Protein AF-A0A418Q5Y3-F1 (afdb_monomer_lite)

Secondary structure (DSSP, 8-state):
--EEEEEE-S-HHHHHHHHHHHHHHSPTTEEEEES--GGG--SEEEEEE-SPPHHHHHHHHHHHHHHS-EEEEE-S-SSPPPP-TTEEEESSHHHHHHHHHHH---HHHHHHHHHHHHHHHHHHHHHHHHHHHHHHHHHHHHHHHTPPPSSS--SS----------SS-HHHHHHHHHHHHHHHHHHHHHTT-PPP-----THHHHHHHHHHH-----S------TTTTHHHHHHHHHHHHHHHHHHHHHHHHH--HHHHHHHHHHHHHHHHHHHHHHHHHHHHHHHHHHHHHHHHHHHHHHHHHHHHT-----SGGGS-PPPS---S---

Foldseek 3Di:
DQAEEEEEEPDPVVSVVLQVVLVVLADPRYHYHYPDDCVVVHLEYEYEYEADDPVNLVVQVVCCVSNVAYEYQYDPYPDDDDDDRRYHYDPDSNVVNVCCNVVPDPLVVVLVVLVVVLVVLLVVLLVQLVVQLVVLLCVLLCVLLVPPPDPDPPPDDPDDDPDDDDACDLVNLVVSLVSSVVSSCVSSVVSVFHFFPDPSDCPLVVVLVVVVVDPPPPPDDDDPDPPVVVVVVVVVVVLVVVLVVQLVVVCVVPVDNVVSVVVSVVVVVVVVVVVVVVVVVVVNSVSNVSSSVSSVVVSVVRSVVRSVRTDDDRPSVVSPDDPPPDPPDDD

pLDDT: mean 72.87, std 18.37, range [32.5, 95.62]

Structure (mmCIF, N/CA/C/O backbone):
data_AF-A0A418Q5Y3-F1
#
_entry.id   AF-A0A418Q5Y3-F1
#
loop_
_atom_site.group_PDB
_atom_site.id
_atom_site.type_symbol
_atom_site.label_atom_id
_atom_site.label_alt_id
_atom_site.label_comp_id
_atom_site.label_asym_id
_atom_site.label_entity_id
_atom_site.label_seq_id
_atom_site.pdbx_PDB_ins_code
_atom_site.Cartn_x
_atom_site.Cartn_y
_atom_site.Cartn_z
_atom_site.occupancy
_atom_site.B_iso_or_equiv
_atom_site.auth_seq_id
_atom_site.auth_comp_id
_atom_site.auth_asym_id
_atom_site.auth_atom_id
_atom_site.pdbx_PDB_model_num
ATOM 1 N N . MET A 1 1 ? -20.433 10.619 19.105 1.00 54.78 1 MET A N 1
ATOM 2 C CA . MET A 1 1 ? -21.216 9.489 19.645 1.00 54.78 1 MET A CA 1
ATOM 3 C C . MET A 1 1 ? -21.052 9.500 21.150 1.00 54.78 1 MET A C 1
ATOM 5 O O . MET A 1 1 ? -19.941 9.741 21.608 1.00 54.78 1 MET A O 1
ATOM 9 N N . THR A 1 2 ? -22.141 9.340 21.893 1.00 68.44 2 THR A N 1
ATOM 10 C CA . THR A 1 2 ? -22.131 9.252 23.357 1.00 68.44 2 THR A CA 1
ATOM 11 C C . THR A 1 2 ? -21.642 7.861 23.759 1.00 68.44 2 THR A C 1
ATOM 13 O O . THR A 1 2 ? -22.238 6.875 23.337 1.00 68.44 2 THR A O 1
ATOM 16 N N . LYS A 1 3 ? -20.532 7.779 24.500 1.00 76.81 3 LYS A N 1
ATOM 17 C CA . LYS A 1 3 ? -19.984 6.512 25.020 1.00 76.81 3 LYS A CA 1
ATOM 18 C C . LYS A 1 3 ? -20.739 6.099 26.270 1.00 76.81 3 LYS A C 1
ATOM 20 O O . LYS A 1 3 ? -21.167 6.980 27.006 1.00 76.81 3 LYS A O 1
ATOM 25 N N . THR A 1 4 ? -20.862 4.809 26.548 1.00 85.81 4 THR A N 1
ATOM 26 C CA . THR A 1 4 ? -21.629 4.326 27.702 1.00 85.81 4 THR A CA 1
ATOM 27 C C . THR A 1 4 ? -20.757 3.509 28.645 1.00 85.81 4 THR A C 1
ATOM 29 O O . THR A 1 4 ? -20.185 2.499 28.251 1.00 85.81 4 THR A O 1
ATOM 32 N N . VAL A 1 5 ? -20.681 3.924 29.907 1.00 87.00 5 VAL A N 1
ATOM 33 C CA . VAL A 1 5 ? -19.988 3.197 30.978 1.00 87.00 5 VAL A CA 1
ATOM 34 C C . VAL A 1 5 ? -21.035 2.646 31.933 1.00 87.00 5 VAL A C 1
ATOM 36 O O . VAL A 1 5 ? -21.826 3.420 32.472 1.00 87.00 5 VAL A O 1
ATOM 39 N N . SER A 1 6 ? -21.043 1.331 32.144 1.00 89.25 6 SER A N 1
ATOM 40 C CA . SER A 1 6 ? -21.885 0.702 33.166 1.00 89.25 6 SER A CA 1
ATOM 41 C C . SER A 1 6 ? -21.094 0.534 34.453 1.00 89.25 6 SER A C 1
ATOM 43 O O . SER A 1 6 ? -19.964 0.049 34.417 1.00 89.25 6 SER A O 1
ATOM 45 N N . ILE A 1 7 ? -21.679 0.919 35.584 1.00 90.12 7 ILE A N 1
ATOM 46 C CA . ILE A 1 7 ? -21.105 0.651 36.903 1.00 90.12 7 ILE A CA 1
ATOM 47 C C . ILE A 1 7 ? -21.966 -0.381 37.612 1.00 90.12 7 ILE A C 1
ATOM 49 O O . ILE A 1 7 ? -23.175 -0.192 37.760 1.00 90.12 7 ILE A O 1
ATOM 53 N N . ILE A 1 8 ? -21.331 -1.462 38.051 1.00 87.88 8 ILE A N 1
ATOM 54 C CA . ILE A 1 8 ? -21.968 -2.585 38.738 1.00 87.88 8 ILE A CA 1
ATOM 55 C C . ILE A 1 8 ? -21.267 -2.851 40.070 1.00 87.88 8 ILE A C 1
ATOM 57 O O . ILE A 1 8 ? -20.132 -2.433 40.283 1.00 87.88 8 ILE A O 1
ATOM 61 N N . GLY A 1 9 ? -21.942 -3.535 40.980 1.00 85.12 9 GLY A N 1
ATOM 62 C CA . GLY A 1 9 ? -21.367 -3.924 42.261 1.00 85.12 9 GLY A CA 1
ATOM 63 C C . GLY A 1 9 ? -22.447 -4.378 43.239 1.00 85.12 9 GLY A C 1
ATOM 64 O O . GLY A 1 9 ? -23.621 -4.054 43.039 1.00 85.12 9 GLY A O 1
ATOM 65 N N . PRO A 1 10 ? -22.069 -5.118 44.291 1.00 81.12 10 PRO A N 1
ATOM 66 C CA . PRO A 1 10 ? -23.012 -5.661 45.264 1.00 81.12 10 PRO A CA 1
ATOM 67 C C . PRO A 1 10 ? -23.611 -4.584 46.186 1.00 81.12 10 PRO A C 1
ATOM 69 O O . PRO A 1 10 ? -24.719 -4.752 46.690 1.00 81.12 10 PRO A O 1
ATOM 72 N N . ASP A 1 11 ? -22.916 -3.458 46.390 1.00 85.06 11 ASP A N 1
ATOM 73 C CA . ASP A 1 11 ? -23.376 -2.347 47.230 1.00 85.06 11 ASP A CA 1
ATOM 74 C C . ASP A 1 11 ? -23.889 -1.171 46.384 1.00 85.06 11 ASP A C 1
ATOM 76 O O . ASP A 1 11 ? -23.123 -0.370 45.841 1.00 85.06 11 ASP A O 1
ATOM 80 N N . SER A 1 12 ? -25.215 -1.038 46.320 1.00 84.19 12 SER A N 1
ATOM 81 C CA . SER A 1 12 ? -25.892 0.018 45.556 1.00 84.19 12 SER A CA 1
ATOM 82 C C . SER A 1 12 ? -25.509 1.448 45.970 1.00 84.19 12 SER A C 1
ATOM 84 O O . SER A 1 12 ? -25.432 2.329 45.108 1.00 84.19 12 SER A O 1
ATOM 86 N N . ALA A 1 13 ? -25.222 1.700 47.253 1.00 86.38 13 ALA A N 1
ATOM 87 C CA . ALA A 1 13 ? -24.858 3.032 47.730 1.00 86.38 13 ALA A CA 1
ATOM 88 C C . ALA A 1 13 ? -23.457 3.410 47.236 1.00 86.38 13 ALA A C 1
ATOM 90 O O . ALA A 1 13 ? -23.237 4.513 46.728 1.00 86.38 13 ALA A O 1
ATOM 91 N N . ARG A 1 14 ? -22.522 2.458 47.298 1.00 84.31 14 ARG A N 1
ATOM 92 C CA . ARG A 1 14 ? -21.149 2.644 46.815 1.00 84.31 14 ARG A CA 1
ATOM 93 C C . ARG A 1 14 ? -21.063 2.775 45.305 1.00 84.31 14 ARG A C 1
ATOM 95 O O . ARG A 1 14 ? -20.337 3.638 44.817 1.00 84.31 14 ARG A O 1
ATOM 102 N N . VAL A 1 15 ? -21.818 1.960 44.570 1.00 88.69 15 VAL A N 1
ATOM 103 C CA . VAL A 1 15 ? -21.918 2.058 43.107 1.00 88.69 15 VAL A CA 1
ATOM 104 C C . VAL A 1 15 ? -22.436 3.443 42.713 1.00 88.69 15 VAL A C 1
ATOM 106 O O . VAL A 1 15 ? -21.883 4.064 41.808 1.00 88.69 15 VAL A O 1
ATOM 109 N N . THR A 1 16 ? -23.439 3.966 43.423 1.00 89.50 16 THR A N 1
ATOM 110 C CA . THR A 1 16 ? -23.995 5.302 43.156 1.00 89.50 16 THR A CA 1
ATOM 111 C C . THR A 1 16 ? -22.973 6.408 43.429 1.00 89.50 16 THR A C 1
ATOM 113 O O . THR A 1 16 ? -22.757 7.255 42.564 1.00 89.50 16 THR A O 1
ATOM 116 N N . ALA A 1 17 ? -22.270 6.357 44.564 1.00 88.19 17 ALA A N 1
ATOM 117 C CA . ALA A 1 17 ? -21.219 7.324 44.890 1.00 88.19 17 ALA A CA 1
ATOM 118 C C . ALA A 1 17 ? -20.050 7.283 43.886 1.00 88.19 17 ALA A C 1
ATOM 120 O O . ALA A 1 17 ? -19.560 8.323 43.439 1.00 88.19 17 ALA A O 1
ATOM 121 N N . CYS A 1 18 ? -19.629 6.083 43.470 1.00 87.44 18 CYS A N 1
ATOM 122 C CA . CYS A 1 18 ? -18.619 5.921 42.424 1.00 87.44 18 CYS A CA 1
ATOM 123 C C . CYS A 1 18 ? -19.112 6.469 41.084 1.00 87.44 18 CYS A C 1
ATOM 125 O O . CYS A 1 18 ? -18.335 7.089 40.366 1.00 87.44 18 CYS A O 1
ATOM 127 N N . ALA A 1 19 ? -20.392 6.287 40.751 1.00 89.75 19 ALA A N 1
ATOM 128 C CA . ALA A 1 19 ? -20.980 6.810 39.523 1.00 89.75 19 ALA A CA 1
ATOM 129 C C . ALA A 1 19 ? -21.002 8.331 39.473 1.00 89.75 19 ALA A C 1
ATOM 131 O O . ALA A 1 19 ? -20.674 8.904 38.437 1.00 89.75 19 ALA A O 1
ATOM 132 N N . GLU A 1 20 ? -21.367 8.986 40.570 1.00 91.75 20 GLU A N 1
ATOM 133 C CA . GLU A 1 20 ? -21.332 10.445 40.677 1.00 91.75 20 GLU A CA 1
ATOM 134 C C . GLU A 1 20 ? -19.913 10.971 40.486 1.00 91.75 20 GLU A C 1
ATOM 136 O O . GLU A 1 20 ? -19.673 11.782 39.593 1.00 91.75 20 GLU A O 1
ATOM 141 N N . LYS A 1 21 ? -18.955 10.409 41.226 1.00 90.50 21 LYS A N 1
ATOM 142 C CA . LYS A 1 21 ? -17.548 10.799 41.122 1.00 90.50 21 LYS A CA 1
ATOM 143 C C . LYS A 1 21 ? -16.963 10.510 39.736 1.00 90.50 21 LYS A C 1
ATOM 145 O O . LYS A 1 21 ? -16.213 11.314 39.192 1.00 90.50 21 LYS A O 1
ATOM 150 N N . LEU A 1 22 ? -17.335 9.390 39.115 1.00 87.81 22 LEU A N 1
ATOM 151 C CA . LEU A 1 22 ? -16.877 9.047 37.772 1.00 87.81 22 LEU A CA 1
ATOM 152 C C . LEU A 1 22 ? -17.438 10.015 36.723 1.00 87.81 22 LEU A C 1
ATOM 154 O O . LEU A 1 22 ? -16.695 10.396 35.824 1.00 87.81 22 LEU A O 1
ATOM 158 N N . ARG A 1 23 ? -18.700 10.459 36.842 1.00 90.88 23 ARG A N 1
ATOM 159 C CA . ARG A 1 23 ? -19.311 11.445 35.923 1.00 90.88 23 ARG A CA 1
ATOM 160 C C . ARG A 1 23 ? -18.554 12.769 35.885 1.00 90.88 23 ARG A C 1
ATOM 162 O O . ARG A 1 23 ? -18.517 13.395 34.831 1.00 90.88 23 ARG A O 1
ATOM 169 N N . GLU A 1 24 ? -17.959 13.179 37.000 1.00 90.69 24 GLU A N 1
ATOM 170 C CA . GLU A 1 24 ? -17.152 14.402 37.080 1.00 90.69 24 GLU A CA 1
ATOM 171 C C . GLU A 1 24 ? -15.776 14.248 36.412 1.00 90.69 24 GLU A C 1
ATOM 173 O O . GLU A 1 24 ? -15.224 15.218 35.894 1.00 90.69 24 GLU A O 1
ATOM 178 N N . LEU A 1 25 ? -15.223 13.030 36.408 1.00 88.88 25 LEU A N 1
ATOM 179 C CA . LEU A 1 25 ? -13.847 12.747 35.985 1.00 88.88 25 LEU A CA 1
ATOM 180 C C . LEU A 1 25 ? -13.725 12.227 34.541 1.00 88.88 25 LEU A C 1
ATOM 182 O O . LEU A 1 25 ? -12.648 12.293 33.936 1.00 88.88 25 LEU A O 1
ATOM 186 N N . VAL A 1 26 ? -14.796 11.672 33.971 1.00 85.81 26 VAL A N 1
ATOM 187 C CA . VAL A 1 26 ? -14.791 11.165 32.589 1.00 85.81 26 VAL A CA 1
ATOM 188 C C . VAL A 1 26 ? -14.925 12.285 31.565 1.00 85.81 26 VAL A C 1
ATOM 190 O O . VAL A 1 26 ? -15.495 13.346 31.814 1.00 85.81 26 VAL A O 1
ATOM 193 N N . ARG A 1 27 ? -14.388 12.049 30.363 1.00 83.06 27 ARG A N 1
ATOM 194 C CA . ARG A 1 27 ? -14.420 13.044 29.285 1.00 83.06 27 ARG A CA 1
ATOM 195 C C . ARG A 1 27 ? -15.854 13.420 28.875 1.00 83.06 27 ARG A C 1
ATOM 197 O O . ARG A 1 27 ? -16.726 12.542 28.840 1.00 83.06 27 ARG A O 1
ATOM 204 N N . PRO A 1 28 ? -16.073 14.678 28.436 1.00 77.94 28 PRO A N 1
ATOM 205 C CA . PRO A 1 28 ? -17.335 15.109 27.843 1.00 77.94 28 PRO A CA 1
ATOM 206 C C . PRO A 1 28 ? -17.759 14.177 26.702 1.00 77.94 28 PRO A C 1
ATOM 208 O O . PRO A 1 28 ? -16.948 13.844 25.837 1.00 77.94 28 PRO A O 1
ATOM 211 N N . GLY A 1 29 ? -19.025 13.754 26.702 1.00 77.38 29 GLY A N 1
ATOM 212 C CA . GLY A 1 29 ? -19.551 12.767 25.750 1.00 77.38 29 GLY A CA 1
ATOM 213 C C . GLY A 1 29 ? -19.542 11.318 26.252 1.00 77.38 29 GLY A C 1
ATOM 214 O O . GLY A 1 29 ? -19.905 10.426 25.489 1.00 77.38 29 GLY A O 1
ATOM 215 N N . THR A 1 30 ? -19.174 11.077 27.514 1.00 84.25 30 THR A N 1
ATOM 216 C CA . THR A 1 30 ? -19.319 9.777 28.189 1.00 84.25 30 THR A CA 1
ATOM 217 C C . THR A 1 30 ? -20.538 9.799 29.111 1.00 84.25 30 THR A C 1
ATOM 219 O O . THR A 1 30 ? -20.681 10.683 29.952 1.00 84.25 30 THR A O 1
ATOM 222 N N . THR A 1 31 ? -21.424 8.827 28.959 1.00 87.00 31 THR A N 1
ATOM 223 C CA . THR A 1 31 ? -22.626 8.614 29.759 1.00 87.00 31 THR A CA 1
ATOM 224 C C . THR A 1 31 ? -22.367 7.483 30.745 1.00 87.00 31 THR A C 1
ATOM 226 O O . THR A 1 31 ? -22.054 6.365 30.352 1.00 87.00 31 THR A O 1
ATOM 229 N N . VAL A 1 32 ? -22.506 7.772 32.038 1.00 87.38 32 VAL A N 1
ATOM 230 C CA . VAL A 1 32 ? -22.320 6.789 33.113 1.00 87.38 32 VAL A CA 1
ATOM 231 C C . VAL A 1 32 ? -23.681 6.307 33.607 1.00 87.38 32 VAL A C 1
ATOM 233 O O . VAL A 1 32 ? -24.471 7.100 34.138 1.00 87.38 32 VAL A O 1
ATOM 236 N N . ILE A 1 33 ? -23.934 5.009 33.456 1.00 89.38 33 ILE A N 1
ATOM 237 C CA . ILE A 1 33 ? -25.177 4.329 33.820 1.00 89.38 33 ILE A CA 1
ATOM 238 C C . ILE A 1 33 ? -24.895 3.360 34.971 1.00 89.38 33 ILE A C 1
ATOM 240 O O . ILE A 1 33 ? -23.928 2.607 34.950 1.00 89.38 33 ILE A O 1
ATOM 244 N N . VAL A 1 34 ? -25.745 3.381 35.991 1.00 89.56 34 VAL A N 1
ATOM 245 C CA . VAL A 1 34 ? -25.663 2.474 37.144 1.00 89.56 34 VAL A CA 1
ATOM 246 C C . VAL A 1 34 ? -26.477 1.224 36.826 1.00 89.56 34 VAL A C 1
ATOM 248 O O . VAL A 1 34 ? -27.633 1.341 36.423 1.00 89.56 34 VAL A O 1
ATOM 251 N N . GLY A 1 35 ? -25.889 0.041 37.008 1.00 80.44 35 GLY A N 1
ATOM 252 C CA . GLY A 1 35 ? -26.595 -1.237 36.896 1.00 80.44 35 GLY A CA 1
ATOM 253 C C . GLY A 1 35 ? -27.091 -1.564 35.487 1.00 80.44 35 GLY A C 1
ATOM 254 O O . GLY A 1 35 ? -28.095 -2.259 35.342 1.00 80.44 35 GLY A O 1
ATOM 255 N N . ALA A 1 36 ? -26.438 -1.050 34.441 1.00 78.19 36 ALA A N 1
ATOM 256 C CA . ALA A 1 36 ? -26.861 -1.336 33.077 1.00 78.19 36 ALA A CA 1
ATOM 257 C C . ALA A 1 36 ? -26.576 -2.807 32.746 1.00 78.19 36 ALA A C 1
ATOM 259 O O . ALA A 1 36 ? -25.423 -3.244 32.789 1.00 78.19 36 ALA A O 1
ATOM 260 N N . GLY A 1 37 ? -27.634 -3.553 32.424 1.00 69.94 37 GLY A N 1
ATOM 261 C CA . GLY A 1 37 ? -27.536 -4.938 31.975 1.00 69.94 37 GLY A CA 1
ATOM 262 C C . GLY A 1 37 ? -26.933 -5.065 30.567 1.00 69.94 37 GLY A C 1
ATOM 263 O O . GLY A 1 37 ? -26.772 -4.065 29.862 1.00 69.94 37 GLY A O 1
ATOM 264 N N . PRO A 1 38 ? -26.644 -6.297 30.113 1.00 66.38 38 PRO A N 1
ATOM 265 C CA . PRO A 1 38 ? -25.995 -6.558 28.823 1.00 66.38 38 PRO A CA 1
ATOM 266 C C . PRO A 1 38 ? -26.775 -6.008 27.616 1.00 66.38 38 PRO A C 1
ATOM 268 O O . PRO A 1 38 ? -26.183 -5.676 26.590 1.00 66.38 38 PRO A O 1
ATOM 271 N N . GLU A 1 39 ? -28.092 -5.829 27.744 1.00 72.56 39 GLU A N 1
ATOM 272 C CA . GLU A 1 39 ? -28.938 -5.240 26.698 1.00 72.56 39 GLU A CA 1
ATOM 273 C C . GLU A 1 39 ? -28.616 -3.769 26.407 1.00 72.56 39 GLU A C 1
ATOM 275 O O . GLU A 1 39 ? -28.774 -3.317 25.274 1.00 72.56 39 GLU A O 1
ATOM 280 N N . ALA A 1 40 ? -28.094 -3.038 27.397 1.00 72.81 40 ALA A N 1
ATOM 281 C CA . ALA A 1 40 ? -27.658 -1.653 27.232 1.00 72.81 40 ALA A CA 1
ATOM 282 C C . ALA A 1 40 ? -26.334 -1.527 26.458 1.00 72.81 40 ALA A C 1
ATOM 284 O O . ALA A 1 40 ? -25.969 -0.417 26.079 1.00 72.81 40 ALA A O 1
ATOM 285 N N . ARG A 1 41 ? -25.629 -2.649 26.227 1.00 74.00 41 ARG A N 1
ATOM 286 C CA . ARG A 1 41 ? -24.352 -2.740 25.497 1.00 74.00 41 ARG A CA 1
ATOM 287 C C . ARG A 1 41 ? -23.354 -1.639 25.890 1.00 74.00 41 ARG A C 1
ATOM 289 O O . ARG A 1 41 ? -22.977 -0.833 25.038 1.00 74.00 41 ARG A O 1
ATOM 296 N N . PRO A 1 42 ? -22.948 -1.568 27.170 1.00 79.69 42 PRO A N 1
ATOM 297 C CA . PRO A 1 42 ? -21.953 -0.594 27.595 1.00 79.69 42 PRO A CA 1
ATOM 298 C C . PRO A 1 42 ? -20.609 -0.847 26.898 1.00 79.69 42 PRO A C 1
ATOM 300 O O . PRO A 1 42 ? -20.223 -1.994 26.682 1.00 79.69 42 PRO A O 1
ATOM 303 N N . ASP A 1 43 ? -19.886 0.229 26.591 1.00 76.81 43 ASP A N 1
ATOM 304 C CA . ASP A 1 43 ? -18.544 0.166 26.004 1.00 76.81 43 ASP A CA 1
ATOM 305 C C . ASP A 1 43 ? -17.501 -0.285 27.041 1.00 76.81 43 ASP A C 1
ATOM 307 O O . ASP A 1 43 ? -16.498 -0.904 26.696 1.00 76.81 43 ASP A O 1
ATOM 311 N N . VAL A 1 44 ? -17.727 0.047 28.318 1.00 82.94 44 VAL A N 1
ATOM 312 C CA . VAL A 1 44 ? -16.867 -0.325 29.451 1.00 82.94 44 VAL A CA 1
ATOM 313 C C . VAL A 1 44 ? -17.725 -0.653 30.665 1.00 82.94 44 VAL A C 1
ATOM 315 O O . VAL A 1 44 ? -18.696 0.051 30.955 1.00 82.94 44 VAL A O 1
ATOM 318 N N . VAL A 1 45 ? -17.328 -1.685 31.411 1.00 86.44 45 VAL A N 1
ATOM 319 C CA . VAL A 1 45 ? -17.913 -2.004 32.715 1.00 86.44 45 VAL A CA 1
ATOM 320 C C . VAL A 1 45 ? -16.903 -1.730 33.824 1.00 86.44 45 VAL A C 1
ATOM 322 O O . VAL A 1 45 ? -15.765 -2.198 33.778 1.00 86.44 45 VAL A O 1
ATOM 325 N N . VAL A 1 46 ? -17.333 -0.964 34.824 1.00 88.19 46 VAL A N 1
ATOM 326 C CA . VAL A 1 46 ? -16.592 -0.713 36.061 1.00 88.19 46 VAL A CA 1
ATOM 327 C C . VAL A 1 46 ? -17.314 -1.440 37.189 1.00 88.19 46 VAL A C 1
ATOM 329 O O . VAL A 1 46 ? -18.444 -1.094 37.528 1.00 88.19 46 VAL A O 1
ATOM 332 N N . ALA A 1 47 ? -16.687 -2.456 37.767 1.00 88.00 47 ALA A N 1
ATOM 333 C CA . ALA A 1 47 ? -17.228 -3.165 38.914 1.00 88.00 47 ALA A CA 1
ATOM 334 C C . ALA A 1 47 ? -16.605 -2.622 40.205 1.00 88.00 47 ALA A C 1
ATOM 336 O O . ALA A 1 47 ? -15.386 -2.614 40.355 1.00 88.00 47 ALA A O 1
ATOM 337 N N . VAL A 1 48 ? -17.439 -2.166 41.137 1.00 86.19 48 VAL A N 1
ATOM 338 C CA . VAL A 1 48 ? -17.026 -1.803 42.498 1.00 86.19 48 VAL A CA 1
ATOM 339 C C . VAL A 1 48 ? -17.133 -3.058 43.348 1.00 86.19 48 VAL A C 1
ATOM 341 O O . VAL A 1 48 ? -18.239 -3.558 43.551 1.00 86.19 48 VAL A O 1
ATOM 344 N N . VAL A 1 49 ? -16.001 -3.592 43.801 1.00 85.88 49 VAL A N 1
ATOM 345 C CA . VAL A 1 49 ? -15.928 -4.940 44.375 1.00 85.88 49 VAL A CA 1
ATOM 346 C C . VAL A 1 49 ? -15.193 -4.969 45.716 1.00 85.88 49 VAL A C 1
ATOM 348 O O . VAL A 1 49 ? -14.259 -4.206 45.954 1.00 85.88 49 VAL A O 1
ATOM 351 N N . GLY A 1 50 ? -15.646 -5.862 46.600 1.00 82.25 50 GLY A N 1
ATOM 352 C CA . GLY A 1 50 ? -15.002 -6.172 47.879 1.00 82.25 50 GLY A CA 1
ATOM 353 C C . GLY A 1 50 ? -14.106 -7.409 47.778 1.00 82.25 50 GLY A C 1
ATOM 354 O O . GLY A 1 50 ? -13.447 -7.625 46.760 1.00 82.25 50 GLY A O 1
ATOM 355 N N . ASP A 1 51 ? -14.081 -8.236 48.826 1.00 82.81 51 ASP A N 1
ATOM 356 C CA . ASP A 1 51 ? -13.342 -9.505 48.813 1.00 82.81 51 ASP A CA 1
ATOM 357 C C . ASP A 1 51 ? -13.852 -10.440 47.696 1.00 82.81 51 ASP A C 1
ATOM 359 O O . ASP A 1 51 ? -15.065 -10.608 47.560 1.00 82.81 51 ASP A O 1
ATOM 363 N N . PRO A 1 52 ? -12.961 -11.085 46.918 1.00 84.19 52 PRO A N 1
ATOM 364 C CA . PRO A 1 52 ? -13.372 -11.940 45.809 1.00 84.19 52 PRO A CA 1
ATOM 365 C C . PRO A 1 52 ? -14.077 -13.206 46.311 1.00 84.19 52 PRO A C 1
ATOM 367 O O . PRO A 1 52 ? -13.473 -14.038 47.001 1.00 84.19 52 PRO A O 1
ATOM 370 N N . THR A 1 53 ? -15.337 -13.388 45.914 1.00 85.88 53 THR A N 1
ATOM 371 C CA . THR A 1 53 ? -16.054 -14.665 46.028 1.00 85.88 53 THR A CA 1
ATOM 372 C C . THR A 1 53 ? -16.012 -15.430 44.702 1.00 85.88 53 THR A C 1
ATOM 374 O O . THR A 1 53 ? -15.715 -14.860 43.655 1.00 85.88 53 THR A O 1
ATOM 377 N N . ALA A 1 54 ? -16.291 -16.738 44.726 1.00 86.06 54 ALA A N 1
ATOM 378 C CA . ALA A 1 54 ? -16.356 -17.537 43.497 1.00 86.06 54 ALA A CA 1
ATOM 379 C C . ALA A 1 54 ? -17.414 -17.000 42.514 1.00 86.06 54 ALA A C 1
ATOM 381 O O . ALA A 1 54 ? -17.150 -16.916 41.321 1.00 86.06 54 ALA A O 1
ATOM 382 N N . GLU A 1 55 ? -18.566 -16.565 43.027 1.00 86.00 55 GLU A N 1
ATOM 383 C CA . GLU A 1 55 ? -19.646 -15.996 42.219 1.00 86.00 55 GLU A CA 1
ATOM 384 C C . GLU A 1 55 ? -19.242 -14.656 41.585 1.00 86.00 55 GLU A C 1
ATOM 386 O O . GLU A 1 55 ? -19.466 -14.442 40.395 1.00 86.00 55 GLU A O 1
ATOM 391 N N . ASP A 1 56 ? -18.565 -13.778 42.334 1.00 85.69 56 ASP A N 1
ATOM 392 C CA . ASP A 1 56 ? -18.113 -12.489 41.798 1.00 85.69 56 ASP A CA 1
ATOM 393 C C . ASP A 1 56 ? -17.043 -12.656 40.706 1.00 85.69 56 ASP A C 1
ATOM 395 O O . ASP A 1 56 ? -17.005 -11.889 39.740 1.00 85.69 56 ASP A O 1
ATOM 399 N N . VAL A 1 57 ? -16.184 -13.673 40.839 1.00 87.00 57 VAL A N 1
ATOM 400 C CA . VAL A 1 57 ? -15.178 -14.030 39.828 1.00 87.00 57 VAL A CA 1
ATOM 401 C C . VAL A 1 57 ? -15.852 -14.539 38.552 1.00 87.00 57 VAL A C 1
ATOM 403 O O . VAL A 1 57 ? -15.485 -14.087 37.466 1.00 87.00 57 VAL A O 1
ATOM 406 N N . ASP A 1 58 ? -16.863 -15.404 38.667 1.00 86.75 58 ASP A N 1
ATOM 407 C CA . ASP A 1 58 ? -17.625 -15.911 37.518 1.00 86.75 58 ASP A CA 1
ATOM 408 C C . ASP A 1 58 ? -18.362 -14.775 36.785 1.00 86.75 58 ASP A C 1
ATOM 410 O O . ASP A 1 58 ? -18.354 -14.705 35.552 1.00 86.75 58 ASP A O 1
ATOM 414 N N . ILE A 1 59 ? -18.945 -13.830 37.530 1.00 85.31 59 ILE A N 1
ATOM 415 C CA . ILE A 1 59 ? -19.612 -12.649 36.963 1.00 85.31 59 ILE A CA 1
ATOM 416 C C . ILE A 1 59 ? -18.603 -11.754 36.240 1.00 85.31 59 ILE A C 1
ATOM 418 O O . ILE A 1 59 ? -18.829 -11.379 35.087 1.00 85.31 59 ILE A O 1
ATOM 422 N N . ALA A 1 60 ? -17.479 -11.418 36.878 1.00 84.88 60 ALA A N 1
ATOM 423 C CA . ALA A 1 60 ? -16.441 -10.598 36.256 1.00 84.88 60 ALA A CA 1
ATOM 424 C C . ALA A 1 60 ? -15.884 -11.261 34.985 1.00 84.88 60 ALA A C 1
ATOM 426 O O . ALA A 1 60 ? -15.633 -10.574 33.989 1.00 84.88 60 ALA A O 1
ATOM 427 N N . GLN A 1 61 ? -15.772 -12.594 34.975 1.00 86.19 61 GLN A N 1
ATOM 428 C CA . GLN A 1 61 ? -15.335 -13.347 33.805 1.00 86.19 61 GLN A CA 1
ATOM 429 C C . GLN A 1 61 ? -16.351 -13.237 32.673 1.00 86.19 61 GLN A C 1
ATOM 431 O O . GLN A 1 61 ? -15.983 -12.811 31.578 1.00 86.19 61 GLN A O 1
ATOM 436 N N . ALA A 1 62 ? -17.625 -13.516 32.946 1.00 83.50 62 ALA A N 1
ATOM 437 C CA . ALA A 1 62 ? -18.691 -13.412 31.955 1.00 83.50 62 ALA A CA 1
ATOM 438 C C . ALA A 1 62 ? -18.793 -11.995 31.358 1.00 83.50 62 ALA A C 1
ATOM 440 O O . ALA A 1 62 ? -18.951 -11.828 30.145 1.00 83.50 62 ALA A O 1
ATOM 441 N N . VAL A 1 63 ? -18.640 -10.955 32.186 1.00 82.31 63 VAL A N 1
ATOM 442 C CA . VAL A 1 63 ? -18.616 -9.563 31.713 1.00 82.31 63 VAL A CA 1
ATOM 443 C C . VAL A 1 63 ? -17.392 -9.308 30.831 1.00 82.31 63 VAL A C 1
ATOM 445 O O . VAL A 1 63 ? -17.526 -8.701 29.768 1.00 82.31 63 VAL A O 1
ATOM 448 N N . SER A 1 64 ? -16.210 -9.791 31.221 1.00 81.44 64 SER A N 1
ATOM 449 C CA . SER A 1 64 ? -14.993 -9.630 30.419 1.00 81.44 64 SER A CA 1
ATOM 450 C C . SER A 1 64 ? -15.048 -10.377 29.087 1.00 81.44 64 SER A C 1
ATOM 452 O O . SER A 1 64 ? -14.570 -9.854 28.089 1.00 81.44 64 SER A O 1
ATOM 454 N N . GLU A 1 65 ? -15.696 -11.540 29.024 1.00 80.56 65 GLU A N 1
ATOM 455 C CA . GLU A 1 65 ? -15.899 -12.280 27.775 1.00 80.56 65 GLU A CA 1
ATOM 456 C C . GLU A 1 65 ? -16.897 -11.568 26.850 1.00 80.56 65 GLU A C 1
ATOM 458 O O . GLU A 1 65 ? -16.744 -11.594 25.629 1.00 80.56 65 GLU A O 1
ATOM 463 N N . SER A 1 66 ? -17.895 -10.884 27.420 1.00 73.94 66 SER A N 1
ATOM 464 C CA . SER A 1 66 ? -18.903 -10.148 26.652 1.00 73.94 66 SER A CA 1
ATOM 465 C C . SER A 1 66 ? -18.434 -8.771 26.174 1.00 73.94 66 SER A C 1
ATOM 467 O O . SER A 1 66 ? -18.823 -8.350 25.085 1.00 73.94 66 SER A O 1
ATOM 469 N N . VAL A 1 67 ? -17.689 -8.031 26.999 1.00 75.00 67 VAL A N 1
ATOM 470 C CA . VAL A 1 67 ? -17.312 -6.623 26.748 1.00 75.00 67 VAL A CA 1
ATOM 471 C C . VAL A 1 67 ? -15.836 -6.499 26.352 1.00 75.00 67 VAL A C 1
ATOM 473 O O . VAL A 1 67 ? -15.435 -5.524 25.725 1.00 75.00 67 VAL A O 1
ATOM 476 N N . GLY A 1 68 ? -15.011 -7.494 26.681 1.00 70.00 68 GLY A N 1
ATOM 477 C CA . GLY A 1 68 ? -13.570 -7.518 26.412 1.00 70.00 68 GLY A CA 1
ATOM 478 C C . GLY A 1 68 ? -12.724 -6.726 27.413 1.00 70.00 68 GLY A C 1
ATOM 479 O O . GLY A 1 68 ? -11.501 -6.859 27.407 1.00 70.00 68 GLY A O 1
ATOM 480 N N . PHE A 1 69 ? -13.347 -5.900 28.262 1.00 77.25 69 PHE A N 1
ATOM 481 C CA . PHE A 1 69 ? -12.649 -5.013 29.191 1.00 77.25 69 PHE A CA 1
ATOM 482 C C . PHE A 1 69 ? -13.480 -4.726 30.451 1.00 77.25 69 PHE A C 1
ATOM 484 O O . PHE A 1 69 ? -14.597 -4.210 30.362 1.00 77.25 69 PHE A O 1
ATOM 491 N N . VAL A 1 70 ? -12.916 -5.024 31.626 1.00 82.88 70 VAL A N 1
ATOM 492 C CA . VAL A 1 70 ? -13.536 -4.774 32.938 1.00 82.88 70 VAL A CA 1
ATOM 493 C C . VAL A 1 70 ? -12.546 -4.072 33.858 1.00 82.88 70 VAL A C 1
ATOM 495 O O . VAL A 1 70 ? -11.409 -4.518 34.023 1.00 82.88 70 VAL A O 1
ATOM 498 N N . VAL A 1 71 ? -12.993 -2.986 34.490 1.00 84.38 71 VAL A N 1
ATOM 499 C CA . VAL A 1 71 ? -12.238 -2.299 35.545 1.00 84.38 71 VAL A CA 1
ATOM 500 C C . VAL A 1 71 ? -12.796 -2.717 36.895 1.00 84.38 71 VAL A C 1
ATOM 502 O O . VAL A 1 71 ? -13.974 -2.499 37.161 1.00 84.38 71 VAL A O 1
ATOM 505 N N . LEU A 1 72 ? -11.960 -3.295 37.748 1.00 87.38 72 LEU A N 1
ATOM 506 C CA . LEU A 1 72 ? -12.320 -3.679 39.108 1.00 87.38 72 LEU A CA 1
ATOM 507 C C . LEU A 1 72 ? -11.805 -2.601 40.059 1.00 87.38 72 LEU A C 1
ATOM 509 O O . LEU A 1 72 ? -10.595 -2.456 40.209 1.00 87.38 72 LEU A O 1
ATOM 513 N N . ILE A 1 73 ? -12.698 -1.842 40.690 1.00 84.25 73 ILE A N 1
ATOM 514 C CA . ILE A 1 73 ? -12.331 -0.976 41.813 1.00 84.25 73 ILE A CA 1
ATOM 515 C C . ILE A 1 73 ? -12.316 -1.865 43.049 1.00 84.25 73 ILE A C 1
ATOM 517 O O . ILE A 1 73 ? -13.376 -2.219 43.567 1.00 84.25 73 ILE A O 1
ATOM 521 N N . VAL A 1 74 ? -11.115 -2.264 43.453 1.00 82.38 74 VAL A N 1
ATOM 522 C CA . VAL A 1 74 ? -10.879 -3.170 44.573 1.00 82.38 74 VAL A CA 1
ATOM 523 C C . VAL A 1 74 ? -10.596 -2.325 45.806 1.00 82.38 74 VAL A C 1
ATOM 525 O O . VAL A 1 74 ? -9.730 -1.450 45.778 1.00 82.38 74 VAL A O 1
ATOM 528 N N . ASP A 1 75 ? -11.322 -2.580 46.891 1.00 73.31 75 ASP A N 1
ATOM 529 C CA . ASP A 1 75 ? -10.962 -2.002 48.186 1.00 73.31 75 ASP A CA 1
ATOM 530 C C . ASP A 1 75 ? -9.599 -2.522 48.658 1.00 73.31 75 ASP A C 1
ATOM 532 O O . ASP A 1 75 ? -9.054 -3.478 48.111 1.00 73.31 75 ASP A O 1
ATOM 536 N N . ALA A 1 76 ? -9.053 -1.930 49.722 1.00 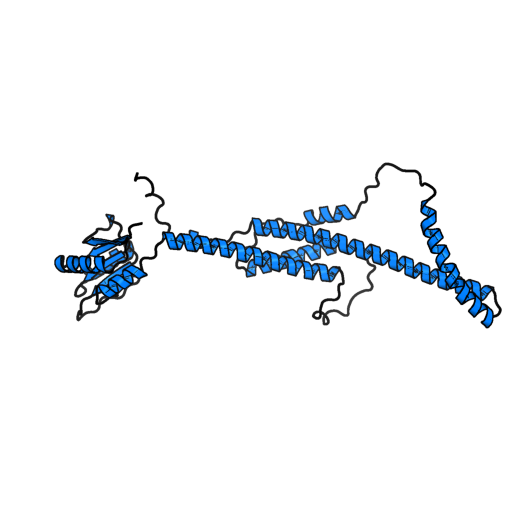65.88 76 ALA A N 1
ATOM 537 C CA . ALA A 1 76 ? -7.917 -2.501 50.441 1.00 65.88 76 ALA A CA 1
ATOM 538 C C . ALA A 1 76 ? -8.331 -3.832 51.105 1.00 65.88 76 ALA A C 1
ATOM 540 O O . ALA A 1 76 ? -8.595 -3.900 52.307 1.00 65.88 76 ALA A O 1
ATOM 541 N N . THR A 1 77 ? -8.453 -4.883 50.299 1.00 61.88 77 THR A N 1
ATOM 542 C CA . THR A 1 77 ? -8.901 -6.209 50.700 1.00 61.88 77 THR A CA 1
ATOM 543 C C . THR A 1 77 ? -7.709 -7.091 51.068 1.00 61.88 77 THR A C 1
ATOM 545 O O . THR A 1 77 ? -6.647 -7.016 50.446 1.00 61.88 77 THR A O 1
ATOM 548 N N . PRO A 1 78 ? -7.854 -7.976 52.070 1.00 59.62 78 PRO A N 1
ATOM 549 C CA . PRO A 1 78 ? -6.804 -8.919 52.447 1.00 59.62 78 PRO A CA 1
ATOM 550 C C . PRO A 1 78 ? -6.571 -10.015 51.394 1.00 59.62 78 PRO A C 1
ATOM 552 O O . PRO A 1 78 ? -5.493 -10.614 51.378 1.00 59.62 78 PRO A O 1
ATOM 555 N N . ARG A 1 79 ? -7.552 -10.301 50.523 1.00 72.81 79 ARG A N 1
ATOM 556 C CA . ARG A 1 79 ? -7.396 -11.237 49.399 1.00 72.81 79 ARG A CA 1
ATOM 557 C C . ARG A 1 79 ? -7.343 -10.495 48.061 1.00 72.81 79 ARG A C 1
ATOM 559 O O . ARG A 1 79 ? -8.294 -9.783 47.737 1.00 72.81 79 ARG A O 1
ATOM 566 N N . PRO A 1 80 ? -6.279 -10.695 47.261 1.00 77.44 80 PRO A N 1
ATOM 567 C CA . PRO A 1 80 ? -6.195 -10.108 45.936 1.00 77.44 80 PRO A CA 1
ATOM 568 C C . PRO A 1 80 ? -7.161 -10.810 44.980 1.00 77.44 80 PRO A C 1
ATOM 570 O O . PRO A 1 80 ? -7.310 -12.035 45.005 1.00 77.44 80 PRO A O 1
ATOM 573 N N . TRP A 1 81 ? -7.787 -10.024 44.112 1.00 84.06 81 TRP A N 1
ATOM 574 C CA . TRP A 1 81 ? -8.563 -10.545 42.995 1.00 84.06 81 TRP A CA 1
ATOM 575 C C . TRP A 1 81 ? -7.669 -11.334 42.022 1.00 84.06 81 TRP A C 1
ATOM 577 O O . TRP A 1 81 ? -6.518 -10.944 41.795 1.00 84.06 81 TRP A O 1
ATOM 587 N N . PRO A 1 82 ? -8.165 -12.440 41.438 1.00 83.69 82 PRO A N 1
ATOM 588 C CA . PRO A 1 82 ? -7.417 -13.193 40.440 1.00 83.69 82 PRO A CA 1
ATOM 589 C C . PRO A 1 82 ? -7.186 -12.350 39.181 1.00 83.69 82 PRO A C 1
ATOM 591 O O . PRO A 1 82 ? -7.996 -11.496 38.822 1.00 83.69 82 PRO A O 1
ATOM 594 N N . HIS A 1 83 ? -6.068 -12.599 38.501 1.00 80.38 83 HIS A N 1
ATOM 595 C CA . HIS A 1 83 ? -5.724 -11.888 37.276 1.00 80.38 83 HIS A CA 1
ATOM 596 C C . HIS A 1 83 ? -6.182 -12.680 36.050 1.00 80.38 83 HIS A C 1
ATOM 598 O O . HIS A 1 83 ? -5.717 -13.799 35.828 1.00 80.38 83 HIS A O 1
ATOM 604 N N . TYR A 1 84 ? -7.044 -12.070 35.239 1.00 79.00 84 TYR A N 1
ATOM 605 C CA . TYR A 1 84 ? -7.488 -12.608 33.957 1.00 79.00 84 TYR A CA 1
ATOM 606 C C . TYR A 1 84 ? -7.254 -11.594 32.827 1.00 79.00 84 TYR A C 1
ATOM 608 O O . TYR A 1 84 ? -7.235 -10.383 33.071 1.00 79.00 84 TYR A O 1
ATOM 616 N N . PRO A 1 85 ? -7.066 -12.054 31.577 1.00 71.88 85 PRO A N 1
ATOM 617 C CA . PRO A 1 85 ? -6.954 -11.163 30.427 1.00 71.88 85 PRO A CA 1
ATOM 618 C C . PRO A 1 85 ? -8.171 -10.233 30.309 1.00 71.88 85 PRO A C 1
ATOM 620 O O . PRO A 1 85 ? -9.309 -10.685 30.384 1.00 71.88 85 PRO A O 1
ATOM 623 N N . GLY A 1 86 ? -7.930 -8.934 30.113 1.00 73.94 86 GLY A N 1
ATOM 624 C CA . GLY A 1 86 ? -8.990 -7.919 30.012 1.00 73.94 86 GLY A CA 1
ATOM 625 C C . GLY A 1 86 ? -9.489 -7.372 31.355 1.00 73.94 86 GLY A C 1
ATOM 626 O O . GLY A 1 86 ? -10.344 -6.486 31.360 1.00 73.94 86 GLY A O 1
ATOM 627 N N . TRP A 1 87 ? -8.958 -7.859 32.484 1.00 85.50 87 TRP A N 1
ATOM 628 C CA . TRP A 1 87 ? -9.279 -7.349 33.817 1.00 85.50 87 TRP A CA 1
ATOM 629 C C . TRP A 1 87 ? -8.226 -6.349 34.273 1.00 85.50 87 TRP A C 1
ATOM 631 O O . TRP A 1 87 ? -7.021 -6.613 34.221 1.00 85.50 87 TRP A O 1
ATOM 641 N N . HIS A 1 88 ? -8.687 -5.213 34.782 1.00 86.19 88 HIS A N 1
ATOM 642 C CA . HIS A 1 88 ? -7.819 -4.179 35.321 1.00 86.19 88 HIS A CA 1
ATOM 643 C C . HIS A 1 88 ? -8.269 -3.786 36.720 1.00 86.19 88 HIS A C 1
ATOM 645 O O . HIS A 1 88 ? -9.265 -3.087 36.886 1.00 86.19 88 HIS A O 1
ATOM 651 N N . SER A 1 89 ? -7.514 -4.230 37.719 1.00 87.50 89 SER A N 1
ATOM 652 C CA . SER A 1 89 ? -7.736 -3.855 39.112 1.00 87.50 89 SER A CA 1
ATOM 653 C C . SER A 1 89 ? -7.140 -2.482 39.401 1.00 87.50 89 SER A C 1
ATOM 655 O O . SER A 1 89 ? -5.994 -2.207 39.042 1.00 87.50 89 SER A O 1
ATOM 657 N N . VAL A 1 90 ? -7.920 -1.632 40.055 1.00 88.44 90 VAL A N 1
ATOM 658 C CA . VAL A 1 90 ? -7.543 -0.292 40.502 1.00 88.44 90 VAL A CA 1
ATOM 659 C C . VAL A 1 90 ? -8.041 -0.066 41.922 1.00 88.44 90 VAL A C 1
ATOM 661 O O . VAL A 1 90 ? -9.035 -0.654 42.334 1.00 88.44 90 VAL A O 1
ATOM 664 N N . GLU A 1 91 ? -7.364 0.804 42.662 1.00 86.75 91 GLU A N 1
ATOM 665 C CA . GLU A 1 91 ? -7.688 1.084 44.070 1.00 86.75 91 GLU A CA 1
ATOM 666 C C . GLU A 1 91 ? -8.582 2.325 44.226 1.00 86.75 91 GLU A C 1
ATOM 668 O O . GLU A 1 91 ? -9.129 2.585 45.296 1.00 86.75 91 GLU A O 1
ATOM 673 N N . SER A 1 92 ? -8.735 3.119 43.159 1.00 87.25 92 SER A N 1
ATOM 674 C CA . SER A 1 92 ? -9.439 4.399 43.197 1.00 87.25 92 SER A CA 1
ATOM 675 C C . SER A 1 92 ? -10.347 4.621 41.987 1.00 87.25 92 SER A C 1
ATOM 677 O O . SER A 1 92 ? -10.148 4.073 40.897 1.00 87.25 92 SER A O 1
ATOM 679 N N . VAL A 1 93 ? -11.351 5.482 42.173 1.00 88.06 93 VAL A N 1
ATOM 680 C CA . VAL A 1 93 ? -12.247 5.923 41.091 1.00 88.06 93 VAL A CA 1
ATOM 681 C C . VAL A 1 93 ? -11.483 6.783 40.079 1.00 88.06 93 VAL A C 1
ATOM 683 O O . VAL A 1 93 ? -11.804 6.782 38.896 1.00 88.06 93 VAL A O 1
ATOM 686 N N . GLU A 1 94 ? -10.450 7.495 40.517 1.00 90.00 94 GLU A N 1
ATOM 687 C CA . GLU A 1 94 ? -9.574 8.320 39.689 1.00 90.00 94 GLU A CA 1
ATOM 688 C C . GLU A 1 94 ? -8.745 7.483 38.706 1.00 90.00 94 GLU A C 1
ATOM 690 O O . GLU A 1 94 ? -8.643 7.810 37.516 1.00 90.00 94 GLU A O 1
ATOM 695 N N . ASP A 1 95 ? -8.200 6.364 39.176 1.00 87.00 95 ASP A N 1
ATOM 696 C CA . ASP A 1 95 ? -7.487 5.411 38.328 1.00 87.00 95 ASP A CA 1
ATOM 697 C C . ASP A 1 95 ? -8.457 4.708 37.378 1.00 87.00 95 ASP A C 1
ATOM 699 O O . ASP A 1 95 ? -8.165 4.572 36.185 1.00 87.00 95 ASP A O 1
ATOM 703 N N . ALA A 1 96 ? -9.654 4.357 37.867 1.00 85.69 96 ALA A N 1
ATOM 704 C CA . ALA A 1 96 ? -10.728 3.843 37.023 1.00 85.69 96 ALA A CA 1
ATOM 705 C C . ALA A 1 96 ? -11.096 4.842 35.918 1.00 85.69 96 ALA A C 1
ATOM 707 O O . ALA A 1 96 ? -11.174 4.464 34.752 1.00 85.69 96 ALA A O 1
ATOM 708 N N . ALA A 1 97 ? -11.245 6.129 36.244 1.00 86.88 97 ALA A N 1
ATOM 709 C CA . ALA A 1 97 ? -11.518 7.188 35.276 1.00 86.88 97 ALA A CA 1
ATOM 710 C C . ALA A 1 97 ? -10.385 7.319 34.252 1.00 86.88 97 ALA A C 1
ATOM 712 O O . ALA A 1 97 ? -10.637 7.481 33.057 1.00 86.88 97 ALA A O 1
ATOM 713 N N . THR A 1 98 ? -9.131 7.209 34.691 1.00 86.19 98 THR A N 1
ATOM 714 C CA . THR A 1 98 ? -7.961 7.236 33.804 1.00 86.19 98 THR A CA 1
ATOM 715 C C . THR A 1 98 ? -7.975 6.063 32.829 1.00 86.19 98 THR A C 1
ATOM 717 O O . THR A 1 98 ? -7.744 6.260 31.632 1.00 86.19 98 THR A O 1
ATOM 720 N N . LEU A 1 99 ? -8.282 4.858 33.314 1.00 84.88 99 LEU A N 1
ATOM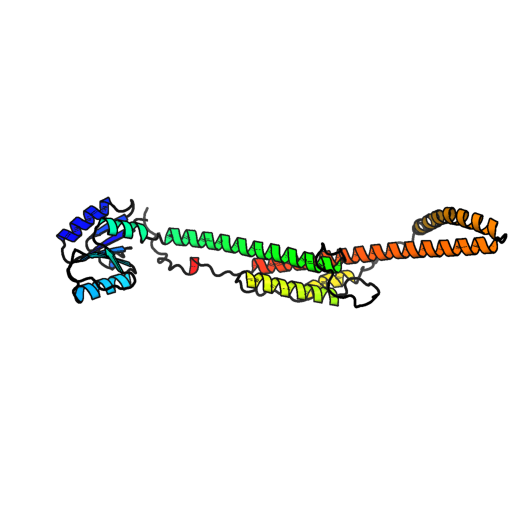 721 C CA . LEU A 1 99 ? -8.418 3.667 32.483 1.00 84.88 99 LEU A CA 1
ATOM 722 C C . LEU A 1 99 ? -9.607 3.768 31.539 1.00 84.88 99 LEU A C 1
ATOM 724 O O . LEU A 1 99 ? -9.417 3.550 30.355 1.00 84.88 99 LEU A O 1
ATOM 728 N N . VAL A 1 100 ? -10.788 4.178 31.999 1.00 83.94 100 VAL A N 1
ATOM 729 C CA . VAL A 1 100 ? -11.961 4.411 31.140 1.00 83.94 100 VAL A CA 1
ATOM 730 C C . VAL A 1 100 ? -11.602 5.402 30.030 1.00 83.94 100 VAL A C 1
ATOM 732 O O . VAL A 1 100 ? -11.789 5.117 28.850 1.00 83.94 100 VAL A O 1
ATOM 735 N N . ASN A 1 101 ? -10.974 6.526 30.374 1.00 80.81 101 ASN A N 1
ATOM 736 C CA . ASN A 1 101 ? -10.570 7.546 29.409 1.00 80.81 101 ASN A CA 1
ATOM 737 C C . ASN A 1 101 ? -9.478 7.075 28.419 1.00 80.81 101 ASN A C 1
ATOM 739 O O . ASN A 1 101 ? -9.371 7.657 27.336 1.00 80.81 101 ASN A O 1
ATOM 743 N N . ARG A 1 102 ? -8.662 6.064 28.768 1.00 75.88 102 ARG A N 1
ATOM 744 C CA . ARG A 1 102 ? -7.586 5.500 27.921 1.00 75.88 102 ARG A CA 1
ATOM 745 C C . ARG A 1 102 ? -8.016 4.274 27.112 1.00 75.88 102 ARG A C 1
ATOM 747 O O . ARG A 1 102 ? -7.677 4.179 25.939 1.00 75.88 102 ARG A O 1
ATOM 754 N N . ALA A 1 103 ? -8.724 3.348 27.746 1.00 65.81 103 ALA A N 1
ATOM 755 C CA . ALA A 1 103 ? -9.176 2.075 27.196 1.00 65.81 103 ALA A CA 1
ATOM 756 C C . ALA A 1 103 ? -10.364 2.244 26.248 1.00 65.81 103 ALA A C 1
ATOM 758 O O . ALA A 1 103 ? -10.580 1.398 25.385 1.00 65.81 103 ALA A O 1
ATOM 759 N N . CYS A 1 104 ? -11.093 3.360 26.347 1.00 58.22 104 CYS A N 1
ATOM 760 C CA . CYS A 1 104 ? -12.127 3.720 25.386 1.00 58.22 104 CYS A CA 1
ATOM 761 C C . CYS A 1 104 ? -11.512 4.144 24.044 1.00 58.22 104 CYS A C 1
ATOM 763 O O . CYS A 1 104 ? -11.563 5.323 23.668 1.00 58.22 104 CYS A O 1
ATOM 765 N N . VAL A 1 105 ? -10.971 3.178 23.302 1.00 60.38 105 VAL A N 1
ATOM 766 C CA . VAL A 1 105 ? -10.614 3.346 21.896 1.00 60.38 105 VAL A CA 1
ATOM 767 C C . VAL A 1 105 ? -11.904 3.641 21.149 1.00 60.38 105 VAL A C 1
ATOM 769 O O . VAL A 1 105 ? -12.831 2.838 21.117 1.00 60.38 105 VAL A O 1
ATOM 772 N N . ASP A 1 106 ? -11.991 4.839 20.583 1.00 65.56 106 ASP A N 1
ATOM 773 C CA . ASP A 1 106 ? -13.061 5.145 19.649 1.00 65.56 106 ASP A CA 1
ATOM 774 C C . ASP A 1 106 ? -12.838 4.284 18.401 1.00 65.56 106 ASP A C 1
ATOM 776 O O . ASP A 1 106 ? -11.994 4.602 17.564 1.00 65.56 106 ASP A O 1
ATOM 780 N N . LEU A 1 107 ? -13.565 3.168 18.305 1.00 65.56 107 LEU A N 1
ATOM 781 C CA . LEU A 1 107 ? -13.451 2.229 17.190 1.00 65.56 107 LEU A CA 1
ATOM 782 C C . LEU A 1 107 ? -13.712 2.915 15.844 1.00 65.56 107 LEU A C 1
ATOM 784 O O . LEU A 1 107 ? -13.151 2.497 14.835 1.00 65.56 107 LEU A O 1
ATOM 788 N N . THR A 1 108 ? -14.518 3.982 15.814 1.00 64.88 108 THR A N 1
ATOM 789 C CA . THR A 1 108 ? -14.786 4.737 14.583 1.00 64.88 108 THR A CA 1
ATOM 790 C C . THR A 1 108 ? -13.599 5.605 14.190 1.00 64.88 108 THR A C 1
ATOM 792 O O . THR A 1 108 ? -13.190 5.587 13.028 1.00 64.88 108 THR A O 1
ATOM 795 N N . ALA A 1 109 ? -12.991 6.298 15.156 1.00 68.38 109 ALA A N 1
ATOM 796 C CA . ALA A 1 109 ? -11.777 7.073 14.928 1.00 68.38 109 ALA A CA 1
ATOM 797 C C . ALA A 1 109 ? -10.607 6.157 14.544 1.00 68.38 109 ALA A C 1
ATOM 799 O O . ALA A 1 109 ? -9.910 6.420 13.568 1.00 68.38 109 ALA A O 1
ATOM 800 N N . TRP A 1 110 ? -10.456 5.030 15.241 1.00 75.69 110 TRP A N 1
ATOM 801 C CA . TRP A 1 110 ? -9.416 4.047 14.963 1.00 75.69 110 TRP A CA 1
ATOM 802 C C . TRP A 1 110 ? -9.595 3.380 13.597 1.00 75.69 110 TRP A C 1
ATOM 804 O O . TRP A 1 110 ? -8.622 3.240 12.860 1.00 75.69 110 TRP A O 1
ATOM 814 N N . ALA A 1 111 ? -10.828 3.041 13.204 1.00 75.00 111 ALA A N 1
ATOM 815 C CA . ALA A 1 111 ? -11.115 2.556 11.856 1.00 75.00 111 ALA A CA 1
ATOM 816 C C . ALA A 1 111 ? -10.802 3.619 10.790 1.00 75.00 111 ALA A C 1
ATOM 818 O O . ALA A 1 111 ? -10.245 3.290 9.744 1.00 75.00 111 ALA A O 1
ATOM 819 N N . GLY A 1 112 ? -11.114 4.892 11.056 1.00 75.44 112 GLY A N 1
ATOM 820 C CA . GLY A 1 112 ? -10.758 6.008 10.177 1.00 75.44 112 GLY A CA 1
ATOM 821 C C . GLY A 1 112 ? -9.244 6.175 10.017 1.00 75.44 112 GLY A C 1
ATOM 822 O O . GLY A 1 112 ? -8.746 6.309 8.898 1.00 75.44 112 GLY A O 1
ATOM 823 N N . ASP A 1 113 ? -8.497 6.104 11.116 1.00 80.69 113 ASP A N 1
ATOM 824 C CA . ASP A 1 113 ? -7.037 6.183 11.098 1.00 80.69 113 ASP A CA 1
ATOM 825 C C . ASP A 1 113 ? -6.406 4.956 10.429 1.00 80.69 113 ASP A C 1
ATOM 827 O O . ASP A 1 113 ? -5.461 5.102 9.653 1.00 80.69 113 ASP A O 1
ATOM 831 N N . ALA A 1 114 ? -6.965 3.761 10.632 1.00 79.94 114 ALA A N 1
ATOM 832 C CA . ALA A 1 114 ? -6.541 2.549 9.938 1.00 79.94 114 ALA A CA 1
ATOM 833 C C . ALA A 1 114 ? -6.769 2.653 8.422 1.00 79.94 114 ALA A C 1
ATOM 835 O O . ALA A 1 114 ? -5.874 2.324 7.646 1.00 79.94 114 ALA A O 1
ATOM 836 N N . GLN A 1 115 ? -7.916 3.186 7.985 1.00 83.81 115 GLN A N 1
ATOM 837 C CA . GLN A 1 115 ? -8.184 3.443 6.565 1.00 83.81 115 GLN A CA 1
ATOM 838 C C . GLN A 1 115 ? -7.198 4.453 5.968 1.00 83.81 115 GLN A C 1
ATOM 840 O O . GLN A 1 115 ? -6.722 4.258 4.846 1.00 83.81 115 GLN A O 1
ATOM 845 N N . ARG A 1 116 ? -6.867 5.518 6.711 1.00 87.19 116 ARG A N 1
ATOM 846 C CA . ARG A 1 116 ? -5.868 6.508 6.285 1.00 87.19 116 ARG A CA 1
ATOM 847 C C . ARG A 1 116 ? -4.486 5.866 6.151 1.00 87.19 116 ARG A C 1
ATOM 849 O O . ARG A 1 116 ? -3.851 6.002 5.108 1.00 87.19 116 ARG A O 1
ATOM 856 N N . ALA A 1 117 ? -4.061 5.102 7.154 1.00 87.38 117 ALA A N 1
ATOM 857 C CA . ALA A 1 117 ? -2.785 4.394 7.142 1.00 87.38 117 ALA A CA 1
ATOM 858 C C . ALA A 1 117 ? -2.697 3.363 6.001 1.00 87.38 117 ALA A C 1
ATOM 860 O O . ALA A 1 117 ? -1.650 3.236 5.359 1.00 87.38 117 ALA A O 1
ATOM 861 N N . ASP A 1 118 ? -3.792 2.656 5.704 1.00 88.69 118 ASP A N 1
ATOM 862 C CA . ASP A 1 118 ? -3.878 1.724 4.576 1.00 88.69 118 ASP A CA 1
ATOM 863 C C . ASP A 1 118 ? -3.726 2.446 3.227 1.00 88.69 118 ASP A C 1
ATOM 865 O O . ASP A 1 118 ? -2.999 1.971 2.348 1.00 88.69 118 ASP A O 1
ATOM 869 N N . ALA A 1 119 ? -4.364 3.611 3.062 1.00 88.88 119 ALA A N 1
ATOM 870 C CA . ALA A 1 119 ? -4.223 4.435 1.861 1.00 88.88 119 ALA A CA 1
ATOM 871 C C . ALA A 1 119 ? -2.778 4.935 1.681 1.00 88.88 119 ALA A C 1
ATOM 873 O O . ALA A 1 119 ? -2.191 4.768 0.610 1.00 88.88 119 ALA A O 1
ATOM 874 N N . GLU A 1 120 ? -2.159 5.448 2.745 1.00 93.31 120 GLU A N 1
ATOM 875 C CA . GLU A 1 120 ? -0.759 5.888 2.728 1.00 93.31 120 GLU A CA 1
ATOM 876 C C . GLU A 1 120 ? 0.211 4.736 2.438 1.00 93.31 120 GLU A C 1
ATOM 878 O O . GLU A 1 120 ? 1.205 4.897 1.723 1.00 93.31 120 GLU A O 1
ATOM 883 N N . ARG A 1 121 ? -0.052 3.544 2.989 1.00 90.81 121 ARG A N 1
ATOM 884 C CA . ARG A 1 121 ? 0.752 2.348 2.715 1.00 90.81 121 ARG A CA 1
ATOM 885 C C . ARG A 1 121 ? 0.661 1.954 1.244 1.00 90.81 121 ARG A C 1
ATOM 887 O O . ARG A 1 121 ? 1.689 1.658 0.635 1.00 90.81 121 ARG A O 1
ATOM 894 N N . LEU A 1 122 ? -0.541 1.963 0.672 1.00 91.25 122 LEU A N 1
ATOM 895 C CA . LEU A 1 122 ? -0.758 1.677 -0.744 1.00 91.25 122 LEU A CA 1
ATOM 896 C C . LEU A 1 122 ? 0.054 2.627 -1.633 1.00 91.25 122 LEU A C 1
ATOM 898 O O . LEU A 1 122 ? 0.737 2.176 -2.553 1.00 91.25 122 LEU A O 1
ATOM 902 N N . GLU A 1 123 ? 0.024 3.927 -1.349 1.00 92.38 123 GLU A N 1
ATOM 903 C CA . GLU A 1 123 ? 0.782 4.924 -2.108 1.00 92.38 123 GLU A CA 1
ATOM 904 C C . GLU A 1 123 ? 2.295 4.733 -1.987 1.00 92.38 123 GLU A C 1
ATOM 906 O O . GLU A 1 123 ? 2.992 4.715 -3.008 1.00 92.38 123 GLU A O 1
ATOM 911 N N . ARG A 1 124 ? 2.804 4.500 -0.770 1.00 93.75 124 ARG A N 1
ATOM 912 C CA . ARG A 1 124 ? 4.230 4.224 -0.535 1.00 93.75 124 ARG A CA 1
ATOM 913 C C . ARG A 1 124 ? 4.717 3.004 -1.309 1.00 93.75 124 ARG A C 1
ATOM 915 O O . ARG A 1 124 ? 5.749 3.081 -1.972 1.00 93.75 124 ARG A O 1
ATOM 922 N N . VAL A 1 125 ? 3.958 1.908 -1.289 1.00 94.00 125 VAL A N 1
ATOM 923 C CA . VAL A 1 125 ? 4.309 0.683 -2.026 1.00 94.00 125 VAL A CA 1
ATOM 924 C C . VAL A 1 125 ? 4.309 0.928 -3.536 1.00 94.00 125 VAL A C 1
ATOM 926 O O . VAL A 1 125 ? 5.253 0.540 -4.226 1.00 94.00 125 VAL A O 1
ATOM 929 N N . ARG A 1 126 ? 3.295 1.621 -4.069 1.00 93.75 126 ARG A N 1
ATOM 930 C CA . ARG A 1 126 ? 3.244 1.970 -5.499 1.00 93.75 126 ARG A CA 1
ATOM 931 C C . ARG A 1 126 ? 4.439 2.823 -5.917 1.00 93.75 126 ARG A C 1
ATOM 933 O O . ARG A 1 126 ? 5.009 2.589 -6.983 1.00 93.75 126 ARG A O 1
ATOM 940 N N . MET A 1 127 ? 4.830 3.788 -5.086 1.00 95.50 127 MET A N 1
ATOM 941 C CA . MET A 1 127 ? 5.995 4.630 -5.346 1.00 95.50 127 MET A CA 1
ATOM 942 C C . MET A 1 127 ? 7.298 3.825 -5.304 1.00 95.50 127 MET A C 1
ATOM 944 O O . MET A 1 127 ? 8.109 3.939 -6.222 1.00 95.50 127 MET A O 1
ATOM 948 N N . ALA A 1 128 ? 7.476 2.963 -4.300 1.00 93.50 128 ALA A N 1
ATOM 949 C CA . ALA A 1 128 ? 8.648 2.097 -4.184 1.00 93.50 128 ALA A CA 1
ATOM 950 C C . ALA A 1 128 ? 8.815 1.197 -5.421 1.00 93.50 128 ALA A C 1
ATOM 952 O O . ALA A 1 128 ? 9.901 1.130 -5.995 1.00 93.50 128 ALA A O 1
ATOM 953 N N . ILE A 1 129 ? 7.724 0.587 -5.899 1.00 93.50 129 ILE A N 1
ATOM 954 C CA . ILE A 1 129 ? 7.730 -0.241 -7.114 1.00 93.50 129 ILE A CA 1
ATOM 955 C C . ILE A 1 129 ? 8.077 0.593 -8.352 1.00 93.50 129 ILE A C 1
ATOM 957 O O . ILE A 1 129 ? 8.884 0.152 -9.171 1.00 93.50 129 ILE A O 1
ATOM 961 N N . ARG A 1 130 ? 7.533 1.813 -8.491 1.00 94.56 130 ARG A N 1
ATOM 962 C CA . ARG A 1 130 ? 7.903 2.717 -9.598 1.00 94.56 130 ARG A CA 1
ATOM 963 C C . ARG A 1 130 ? 9.393 3.034 -9.585 1.00 94.56 130 ARG A C 1
ATOM 965 O O . ARG A 1 130 ? 10.045 2.870 -10.614 1.00 94.56 130 ARG A O 1
ATOM 972 N N . LEU A 1 131 ? 9.941 3.437 -8.441 1.00 95.62 131 LEU A N 1
ATOM 973 C CA . LEU A 1 131 ? 11.360 3.775 -8.311 1.00 95.62 131 LEU A CA 1
ATOM 974 C C . LEU A 1 131 ? 12.260 2.567 -8.599 1.00 95.62 131 LEU A C 1
ATOM 976 O O . LEU A 1 131 ? 13.208 2.685 -9.378 1.00 95.62 131 LEU A O 1
ATOM 980 N N . ALA A 1 132 ? 11.924 1.394 -8.055 1.00 93.75 132 ALA A N 1
ATOM 981 C CA . ALA A 1 132 ? 12.637 0.153 -8.340 1.00 93.75 132 ALA A CA 1
ATOM 982 C C . ALA A 1 132 ? 12.589 -0.192 -9.836 1.00 93.75 132 ALA A C 1
ATOM 984 O O . ALA A 1 132 ? 13.622 -0.481 -10.436 1.00 93.75 132 ALA A O 1
ATOM 985 N N . SER A 1 133 ? 11.419 -0.086 -10.473 1.00 93.38 133 SER A N 1
ATOM 986 C CA . SER A 1 133 ? 11.270 -0.359 -11.906 1.00 93.38 133 SER A CA 1
ATOM 987 C C . SER A 1 133 ? 12.091 0.592 -12.780 1.00 93.38 133 SER A C 1
ATOM 989 O O . SER A 1 133 ? 12.719 0.150 -13.742 1.00 93.38 133 SER A O 1
ATOM 991 N N . HIS A 1 134 ? 12.155 1.880 -12.423 1.00 94.19 134 HIS A N 1
ATOM 992 C CA . HIS A 1 134 ? 12.976 2.867 -13.119 1.00 94.19 134 HIS A CA 1
ATOM 993 C C . HIS A 1 134 ? 14.460 2.540 -13.002 1.00 94.19 134 HIS A C 1
ATOM 995 O O . HIS A 1 134 ? 15.170 2.585 -14.007 1.00 94.19 134 HIS A O 1
ATOM 1001 N N . ARG A 1 135 ? 14.913 2.165 -11.801 1.00 93.81 135 ARG A N 1
ATOM 1002 C CA . ARG A 1 135 ? 16.294 1.748 -11.558 1.00 93.81 135 ARG A CA 1
ATOM 1003 C C . ARG A 1 135 ? 16.653 0.501 -12.363 1.00 93.81 135 ARG A C 1
ATOM 1005 O O . ARG A 1 135 ? 17.628 0.529 -13.104 1.00 93.81 135 ARG A O 1
ATOM 1012 N N . ILE A 1 136 ? 15.835 -0.551 -12.288 1.00 93.25 136 ILE A N 1
ATOM 1013 C CA . ILE A 1 136 ? 16.046 -1.796 -13.043 1.00 93.25 136 ILE A CA 1
ATOM 1014 C C . ILE A 1 136 ? 16.082 -1.506 -14.549 1.00 93.25 136 ILE A C 1
ATOM 1016 O O . ILE A 1 136 ? 16.952 -2.013 -15.253 1.00 93.25 136 ILE A O 1
ATOM 1020 N N . SER A 1 137 ? 15.163 -0.668 -15.043 1.00 90.88 137 SER A N 1
ATOM 1021 C CA . SER A 1 137 ? 15.114 -0.298 -16.461 1.00 90.88 137 SER A CA 1
ATOM 1022 C C . SER A 1 137 ? 16.376 0.440 -16.902 1.00 90.88 137 SER A C 1
ATOM 1024 O O . SER A 1 137 ? 16.913 0.154 -17.967 1.00 90.88 137 SER A O 1
ATOM 1026 N N . ALA A 1 138 ? 16.844 1.397 -16.096 1.00 88.88 138 ALA A N 1
ATOM 1027 C CA . ALA A 1 138 ? 18.043 2.172 -16.390 1.00 88.88 138 ALA A CA 1
ATOM 1028 C C . ALA A 1 138 ? 19.304 1.297 -16.383 1.00 88.88 138 ALA A C 1
ATOM 1030 O O . ALA A 1 138 ? 20.117 1.422 -17.291 1.00 88.88 138 ALA A O 1
ATOM 1031 N N . GLU A 1 139 ? 19.430 0.381 -15.417 1.00 89.94 139 GLU A N 1
ATOM 1032 C CA . GLU A 1 139 ? 20.536 -0.582 -15.352 1.00 89.94 139 GLU A CA 1
ATOM 1033 C C . GLU A 1 139 ? 20.557 -1.481 -16.603 1.00 89.94 139 GLU A C 1
ATOM 1035 O O . GLU A 1 139 ? 21.557 -1.522 -17.316 1.00 89.94 139 GLU A O 1
ATOM 1040 N N . LEU A 1 140 ? 19.431 -2.126 -16.934 1.00 89.00 140 LEU A N 1
ATOM 1041 C CA . LEU A 1 140 ? 19.355 -3.062 -18.064 1.00 89.00 140 LEU A CA 1
ATOM 1042 C C . LEU A 1 140 ? 19.521 -2.379 -19.431 1.00 89.00 140 LEU A C 1
ATOM 1044 O O . LEU A 1 140 ? 20.140 -2.943 -20.328 1.00 89.00 140 LEU A O 1
ATOM 1048 N N . LEU A 1 141 ? 18.975 -1.173 -19.621 1.00 87.31 141 LEU A N 1
ATOM 1049 C CA . LEU A 1 141 ? 19.142 -0.436 -20.881 1.00 87.31 141 LEU A CA 1
ATOM 1050 C C . LEU A 1 141 ? 20.522 0.226 -20.986 1.00 87.31 141 LEU A C 1
ATOM 1052 O O . LEU A 1 141 ? 21.034 0.366 -22.097 1.00 87.31 141 LEU A O 1
ATOM 1056 N N . GLY A 1 142 ? 21.134 0.606 -19.860 1.00 80.31 142 GLY A N 1
ATOM 1057 C CA . GLY A 1 142 ? 22.496 1.140 -19.810 1.00 80.31 142 GLY A CA 1
ATOM 1058 C C . GLY A 1 142 ? 23.532 0.126 -20.301 1.00 80.31 142 GLY A C 1
ATOM 1059 O O . GLY A 1 142 ? 24.386 0.476 -21.117 1.00 80.31 142 GLY A O 1
ATOM 1060 N N . GLU A 1 143 ? 23.385 -1.145 -19.905 1.00 79.75 143 GLU A N 1
ATOM 1061 C CA . GLU A 1 143 ? 24.207 -2.264 -20.399 1.00 79.75 143 GLU A CA 1
ATOM 1062 C C . GLU A 1 143 ? 24.153 -2.390 -21.936 1.00 79.75 143 GLU A C 1
ATOM 1064 O O . GLU A 1 143 ? 25.181 -2.564 -22.590 1.00 79.75 143 GLU A O 1
ATOM 1069 N N . VAL A 1 144 ? 22.968 -2.227 -22.534 1.00 75.12 144 VAL A N 1
ATOM 1070 C CA . VAL A 1 144 ? 22.737 -2.363 -23.988 1.00 75.12 144 VAL A CA 1
ATOM 1071 C C . VAL A 1 144 ? 23.252 -1.163 -24.784 1.00 75.12 144 VAL A C 1
ATOM 1073 O O . VAL A 1 144 ? 23.741 -1.299 -25.911 1.00 75.12 144 VAL A O 1
ATOM 1076 N N . LEU A 1 145 ? 23.123 0.040 -24.225 1.00 74.12 145 LEU A N 1
ATOM 1077 C CA . LEU A 1 145 ? 23.563 1.272 -24.878 1.00 74.12 1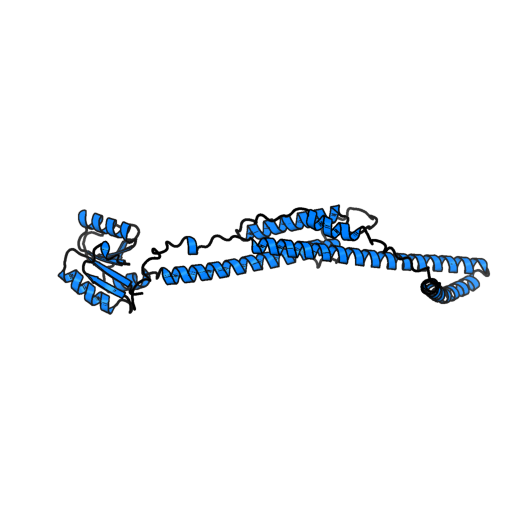45 LEU A CA 1
ATOM 1078 C C . LEU A 1 145 ? 25.085 1.455 -24.822 1.00 74.12 145 LEU A C 1
ATOM 1080 O O . LEU A 1 145 ? 25.609 2.309 -25.542 1.00 74.12 145 LEU A O 1
ATOM 1084 N N . GLY A 1 146 ? 25.791 0.621 -24.048 1.00 60.69 146 GLY A N 1
ATOM 1085 C CA . GLY A 1 146 ? 27.243 0.679 -23.906 1.00 60.69 146 GLY A CA 1
ATOM 1086 C C . GLY A 1 146 ? 27.710 1.990 -23.278 1.00 60.69 146 GLY A C 1
ATOM 1087 O O . GLY A 1 146 ? 28.829 2.430 -23.544 1.00 60.69 146 GLY A O 1
ATOM 1088 N N . GLU A 1 147 ? 26.848 2.640 -22.490 1.00 58.00 147 GLU A N 1
ATOM 1089 C CA . GLU A 1 147 ? 27.279 3.759 -21.665 1.00 58.00 147 GLU A CA 1
ATOM 1090 C C . GLU A 1 147 ? 28.255 3.204 -20.623 1.00 58.00 147 GLU A C 1
ATOM 1092 O O . GLU A 1 147 ? 27.954 2.184 -19.995 1.00 58.00 147 GLU A O 1
ATOM 1097 N N . PRO A 1 148 ? 29.457 3.794 -20.478 1.00 43.19 148 PRO A N 1
ATOM 1098 C CA . PRO A 1 148 ? 30.412 3.303 -19.504 1.00 43.19 148 PRO A CA 1
ATOM 1099 C C . PRO A 1 148 ? 29.726 3.346 -18.136 1.00 43.19 148 PRO A C 1
ATOM 1101 O O . PRO A 1 148 ? 29.227 4.409 -17.753 1.00 43.19 148 PRO A O 1
ATOM 1104 N N . PRO A 1 149 ? 29.660 2.217 -17.411 1.00 43.53 149 PRO A N 1
ATOM 1105 C CA . PRO A 1 149 ? 29.040 2.206 -16.104 1.00 43.53 149 PRO A CA 1
ATOM 1106 C C . PRO A 1 149 ? 29.790 3.221 -15.246 1.00 43.53 149 PRO A C 1
ATOM 1108 O O . PRO A 1 149 ? 31.017 3.138 -15.126 1.00 43.53 149 PRO A O 1
ATOM 1111 N N . GLY A 1 150 ? 29.062 4.186 -14.675 1.00 48.91 150 GLY A N 1
ATOM 1112 C CA . GLY A 1 150 ? 29.582 4.981 -13.568 1.00 48.91 150 GLY A CA 1
ATOM 1113 C C . GLY A 1 150 ? 30.225 4.019 -12.570 1.00 48.91 150 GLY A C 1
ATOM 1114 O O . GLY A 1 150 ? 29.634 2.987 -12.260 1.00 48.91 150 GLY A O 1
ATOM 1115 N N . GLU A 1 151 ? 31.478 4.299 -12.211 1.00 44.75 151 GLU A N 1
ATOM 1116 C CA . GLU A 1 151 ? 32.393 3.478 -11.407 1.00 44.75 151 GLU A CA 1
ATOM 1117 C C . GLU A 1 151 ? 31.713 2.41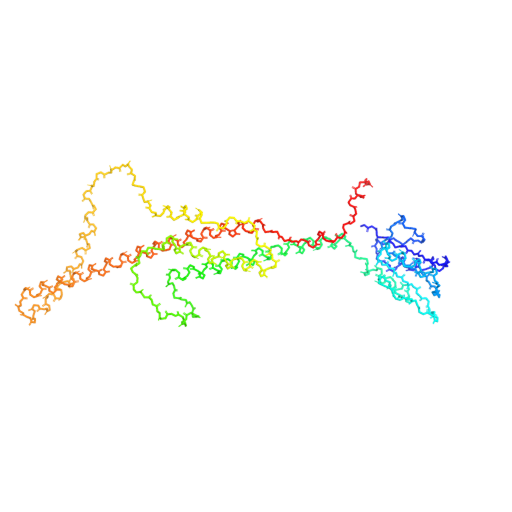0 -10.535 1.00 44.75 151 GLU A C 1
ATOM 1119 O O . GLU A 1 151 ? 31.374 2.683 -9.389 1.00 44.75 151 GLU A O 1
ATOM 1124 N N . GLN A 1 152 ? 31.520 1.187 -11.052 1.00 46.97 152 GLN A N 1
ATOM 1125 C CA . GLN A 1 152 ? 31.218 0.018 -10.205 1.00 46.97 152 GLN A CA 1
ATOM 1126 C C . GLN A 1 152 ? 31.305 -1.364 -10.880 1.00 46.97 152 GLN A C 1
ATOM 1128 O O . GLN A 1 152 ? 31.330 -2.365 -10.173 1.00 46.97 152 GLN A O 1
ATOM 1133 N N . ALA A 1 153 ? 31.446 -1.477 -12.206 1.00 42.09 153 ALA A N 1
ATOM 1134 C CA . ALA A 1 153 ? 31.449 -2.783 -12.891 1.00 42.09 153 ALA A CA 1
ATOM 1135 C C . ALA A 1 153 ? 32.742 -3.084 -13.677 1.00 42.09 153 ALA A C 1
ATOM 1137 O O . ALA A 1 153 ? 32.698 -3.532 -14.818 1.00 42.09 153 ALA A O 1
ATOM 1138 N N . LYS A 1 154 ? 33.923 -2.848 -13.086 1.00 40.97 154 LYS A N 1
ATOM 1139 C CA . LYS A 1 154 ? 35.220 -3.152 -13.734 1.00 40.97 154 LYS A CA 1
ATOM 1140 C C . LYS A 1 154 ? 35.754 -4.575 -13.502 1.00 40.97 154 LYS A C 1
ATOM 1142 O O . LYS A 1 154 ? 36.875 -4.863 -13.910 1.00 40.97 154 LYS A O 1
ATOM 1147 N N . ALA A 1 155 ? 34.987 -5.468 -12.874 1.00 44.19 155 ALA A N 1
ATOM 1148 C CA . ALA A 1 155 ? 35.513 -6.748 -12.386 1.00 44.19 155 ALA A CA 1
ATOM 1149 C C . ALA A 1 155 ? 34.858 -8.018 -12.957 1.00 44.19 155 ALA A C 1
ATOM 1151 O O . ALA A 1 155 ? 35.093 -9.095 -12.414 1.00 44.19 155 ALA A O 1
ATOM 1152 N N . ARG A 1 156 ? 34.079 -7.957 -14.045 1.00 45.69 156 ARG A N 1
ATOM 1153 C CA . ARG A 1 156 ? 33.596 -9.194 -14.677 1.00 45.69 156 ARG A CA 1
ATOM 1154 C C . ARG A 1 156 ? 33.659 -9.134 -16.200 1.00 45.69 156 ARG A C 1
ATOM 1156 O O . ARG A 1 156 ? 33.075 -8.259 -16.821 1.00 45.69 156 ARG A O 1
ATOM 1163 N N . ASP A 1 157 ? 34.417 -10.086 -16.729 1.00 38.88 157 ASP A N 1
ATOM 1164 C CA . ASP A 1 157 ? 34.531 -10.521 -18.119 1.00 38.88 157 ASP A CA 1
ATOM 1165 C C . ASP A 1 157 ? 35.340 -9.663 -19.097 1.00 38.88 157 ASP A C 1
ATOM 1167 O O . ASP A 1 157 ? 34.863 -9.067 -20.059 1.00 38.88 157 ASP A O 1
ATOM 1171 N N . ARG A 1 158 ? 36.664 -9.810 -18.948 1.00 48.31 158 ARG A N 1
ATOM 1172 C CA . ARG A 1 158 ? 37.555 -10.033 -20.094 1.00 48.31 158 ARG A CA 1
ATOM 1173 C C . ARG A 1 158 ? 37.288 -11.422 -20.698 1.00 48.31 158 ARG A C 1
ATOM 1175 O O . ARG A 1 158 ? 38.115 -12.311 -20.546 1.00 48.31 158 ARG A O 1
ATOM 1182 N N . GLN A 1 159 ? 36.166 -11.628 -21.383 1.00 40.25 159 GLN A N 1
ATOM 1183 C CA . GLN A 1 159 ? 36.035 -12.758 -22.310 1.00 40.25 159 GLN A CA 1
ATOM 1184 C C . GLN A 1 159 ? 34.822 -12.581 -23.227 1.00 40.25 159 GLN A C 1
ATOM 1186 O O . GLN A 1 159 ? 33.691 -12.600 -22.764 1.00 40.25 159 GLN A O 1
ATOM 1191 N N . GLY A 1 160 ? 35.063 -12.451 -24.536 1.00 34.41 160 GLY A N 1
ATOM 1192 C CA . GLY A 1 160 ? 34.032 -12.712 -25.546 1.00 34.41 160 GLY A CA 1
ATOM 1193 C C . GLY A 1 160 ? 33.847 -11.644 -26.622 1.00 34.41 160 GLY A C 1
ATOM 1194 O O . GLY A 1 160 ? 32.988 -10.784 -26.510 1.00 34.41 160 GLY A O 1
ATOM 1195 N N . GLY A 1 161 ? 34.581 -11.800 -27.726 1.00 34.84 161 GLY A N 1
ATOM 1196 C CA . GLY A 1 161 ? 34.012 -11.649 -29.067 1.00 34.84 161 GLY A CA 1
ATOM 1197 C C . GLY A 1 161 ? 33.864 -10.238 -29.635 1.00 34.84 161 GLY A C 1
ATOM 1198 O O . GLY A 1 161 ? 32.908 -9.520 -29.361 1.00 34.84 161 GLY A O 1
ATOM 1199 N N . ALA A 1 162 ? 34.722 -9.922 -30.605 1.00 37.91 162 ALA A N 1
ATOM 1200 C CA . ALA A 1 162 ? 34.392 -9.016 -31.699 1.00 37.91 162 ALA A CA 1
ATOM 1201 C C . ALA A 1 162 ? 33.220 -9.604 -32.520 1.00 37.91 162 ALA A C 1
ATOM 1203 O O . ALA A 1 162 ? 33.411 -10.208 -33.571 1.00 37.91 162 ALA A O 1
ATOM 1204 N N . GLY A 1 163 ? 32.000 -9.486 -31.997 1.00 34.72 163 GLY A N 1
ATOM 1205 C CA . GLY A 1 163 ? 30.767 -9.893 -32.659 1.00 34.72 163 GLY A CA 1
ATOM 1206 C C . GLY A 1 163 ? 30.247 -8.775 -33.555 1.00 34.72 163 GLY A C 1
ATOM 1207 O O . GLY A 1 163 ? 30.022 -7.648 -33.111 1.00 34.72 163 GLY A O 1
ATOM 1208 N N . ALA A 1 164 ? 30.066 -9.086 -34.835 1.00 38.81 164 ALA A N 1
ATOM 1209 C CA . ALA A 1 164 ? 29.444 -8.222 -35.823 1.00 38.81 164 ALA A CA 1
ATOM 1210 C C . ALA A 1 164 ? 28.067 -7.733 -35.333 1.00 38.81 164 ALA A C 1
ATOM 1212 O O . ALA A 1 164 ? 27.107 -8.491 -35.245 1.00 38.81 164 ALA A O 1
ATOM 1213 N N . GLY A 1 165 ? 27.987 -6.442 -35.007 1.00 41.56 165 GLY A N 1
ATOM 1214 C CA . GLY A 1 165 ? 26.771 -5.795 -34.530 1.00 41.56 165 GLY A CA 1
ATOM 1215 C C . GLY A 1 165 ? 25.693 -5.684 -35.609 1.00 41.56 165 GLY A C 1
ATOM 1216 O O . GLY A 1 165 ? 25.753 -4.786 -36.454 1.00 41.56 165 GLY A O 1
ATOM 1217 N N . ALA A 1 166 ? 24.689 -6.550 -35.512 1.00 42.88 166 ALA A N 1
ATOM 1218 C CA . ALA A 1 166 ? 23.307 -6.225 -35.850 1.00 42.88 166 ALA A CA 1
ATOM 1219 C C . ALA A 1 166 ? 22.637 -5.578 -34.615 1.00 42.88 166 ALA A C 1
ATOM 1221 O O . ALA A 1 166 ? 23.242 -5.533 -33.545 1.00 42.88 166 ALA A O 1
ATOM 1222 N N . GLY A 1 167 ? 21.453 -4.976 -34.758 1.00 51.78 167 GLY A N 1
ATOM 1223 C CA . GLY A 1 167 ? 20.709 -4.388 -33.631 1.00 51.78 167 GLY A CA 1
ATOM 1224 C C . GLY A 1 167 ? 20.415 -5.401 -32.515 1.00 51.78 167 GLY A C 1
ATOM 1225 O O . GLY A 1 167 ? 20.719 -6.579 -32.672 1.00 51.78 167 GLY A O 1
ATOM 1226 N N . VAL A 1 168 ? 19.816 -4.941 -31.406 1.00 58.78 168 VAL A N 1
ATOM 1227 C CA . VAL A 1 168 ? 19.301 -5.842 -30.355 1.00 58.78 168 VAL A CA 1
ATOM 1228 C C . VAL A 1 168 ? 18.466 -6.913 -31.043 1.00 58.78 168 VAL A C 1
ATOM 1230 O O . VAL A 1 168 ? 17.451 -6.586 -31.665 1.00 58.78 168 VAL A O 1
ATOM 1233 N N . SER A 1 169 ? 18.951 -8.152 -31.026 1.00 68.00 169 SER A N 1
ATOM 1234 C CA . SER A 1 169 ? 18.237 -9.258 -31.659 1.00 68.00 169 SER A CA 1
ATOM 1235 C C . SER A 1 169 ? 16.938 -9.510 -30.894 1.00 68.00 169 SER A C 1
ATOM 1237 O O . SER A 1 169 ? 16.851 -9.204 -29.706 1.00 68.00 169 SER A O 1
ATOM 1239 N N . GLU A 1 170 ? 15.921 -10.066 -31.550 1.00 71.00 170 GLU A N 1
ATOM 1240 C CA . GLU A 1 170 ? 14.655 -10.409 -30.886 1.00 71.00 170 GLU A CA 1
ATOM 1241 C C . GLU A 1 170 ? 14.896 -11.279 -29.639 1.00 71.00 170 GLU A C 1
ATOM 1243 O O . GLU A 1 170 ? 14.387 -10.980 -28.562 1.00 71.00 170 GLU A O 1
ATOM 1248 N N . SER A 1 171 ? 15.819 -12.240 -29.743 1.00 76.81 171 SER A N 1
ATOM 1249 C CA . SER A 1 171 ? 16.269 -13.078 -28.626 1.00 76.81 171 SER A CA 1
ATOM 1250 C C . SER A 1 171 ? 16.890 -12.285 -27.463 1.00 76.81 171 SER A C 1
ATOM 1252 O O . SER A 1 171 ? 16.676 -12.616 -26.299 1.00 76.81 171 SER A O 1
ATOM 1254 N N . GLU A 1 172 ? 17.648 -11.224 -27.744 1.00 80.69 172 GLU A N 1
ATOM 1255 C CA . GLU A 1 172 ? 18.258 -10.368 -26.717 1.00 80.69 172 GLU A CA 1
ATOM 1256 C C . GLU A 1 172 ? 17.209 -9.484 -26.021 1.00 80.69 172 GLU A C 1
ATOM 1258 O O . GLU A 1 172 ? 17.229 -9.338 -24.798 1.00 80.69 172 GLU A O 1
ATOM 1263 N N . ALA A 1 173 ? 16.244 -8.950 -26.774 1.00 80.50 173 ALA A N 1
ATOM 1264 C CA . ALA A 1 173 ? 15.128 -8.179 -26.226 1.00 80.50 173 ALA A CA 1
ATOM 1265 C C . ALA A 1 173 ? 14.248 -9.027 -25.289 1.00 80.50 173 ALA A C 1
ATOM 1267 O O . ALA A 1 173 ? 13.867 -8.563 -24.210 1.00 80.50 173 ALA A O 1
ATOM 1268 N N . GLU A 1 174 ? 13.976 -10.282 -25.659 1.00 85.00 174 GLU A N 1
ATOM 1269 C CA . GLU A 1 174 ? 13.253 -11.239 -24.813 1.00 85.00 174 GLU A CA 1
ATOM 1270 C C . GLU A 1 174 ? 14.020 -11.567 -23.528 1.00 85.00 174 GLU A C 1
ATOM 1272 O O . GLU A 1 174 ? 13.437 -11.566 -22.441 1.00 85.00 174 GLU A O 1
ATOM 1277 N N . GLN A 1 175 ? 15.337 -11.778 -23.616 1.00 86.56 175 GLN A N 1
ATOM 1278 C CA . GLN A 1 175 ? 16.183 -12.022 -22.443 1.00 86.56 175 GLN A CA 1
ATOM 1279 C C . GLN A 1 175 ? 16.190 -10.829 -21.478 1.00 86.56 175 GLN A C 1
ATOM 1281 O O . GLN A 1 175 ? 16.067 -11.013 -20.263 1.00 86.56 175 GLN A O 1
ATOM 1286 N N . LEU A 1 176 ? 16.298 -9.604 -22.000 1.00 88.00 176 LEU A N 1
ATOM 1287 C CA . LEU A 1 176 ? 16.241 -8.380 -21.197 1.00 88.00 176 LEU A CA 1
ATOM 1288 C C . LEU A 1 176 ? 14.875 -8.207 -20.537 1.00 88.00 176 LEU A C 1
ATOM 1290 O O . LEU A 1 176 ? 14.806 -7.897 -19.348 1.00 88.00 176 LEU A O 1
ATOM 1294 N N . HIS A 1 177 ? 13.791 -8.451 -21.275 1.00 89.38 177 HIS A N 1
ATOM 1295 C CA . HIS A 1 177 ? 12.445 -8.406 -20.716 1.00 89.38 177 HIS A CA 1
ATOM 1296 C C . HIS A 1 177 ? 12.251 -9.457 -19.619 1.00 89.38 177 HIS A C 1
ATOM 1298 O O . HIS A 1 177 ? 11.734 -9.143 -18.548 1.00 89.38 177 HIS A O 1
ATOM 1304 N N . HIS A 1 178 ? 12.722 -10.685 -19.833 1.00 90.56 178 HIS A N 1
ATOM 1305 C CA . HIS A 1 178 ? 12.653 -11.738 -18.827 1.00 90.56 178 HIS A CA 1
ATOM 1306 C C . HIS A 1 178 ? 13.407 -11.348 -17.545 1.00 90.56 178 HIS A C 1
ATOM 1308 O O . HIS A 1 178 ? 12.860 -11.467 -16.447 1.00 90.56 178 HIS A O 1
ATOM 1314 N N . ARG A 1 179 ? 14.625 -10.797 -17.667 1.00 92.19 179 ARG A N 1
ATOM 1315 C CA . ARG A 1 179 ? 15.393 -10.276 -16.519 1.00 92.19 179 ARG A CA 1
ATOM 1316 C C . ARG A 1 179 ? 14.677 -9.121 -15.821 1.00 92.19 179 ARG A C 1
ATOM 1318 O O . ARG A 1 179 ? 14.635 -9.095 -14.591 1.00 92.19 179 ARG A O 1
ATOM 1325 N N . PHE A 1 180 ? 14.095 -8.194 -16.581 1.00 93.38 180 PHE A N 1
ATOM 1326 C CA . PHE A 1 180 ? 13.307 -7.089 -16.038 1.00 93.38 180 PHE A CA 1
ATOM 1327 C C . PHE A 1 180 ? 12.139 -7.609 -15.192 1.00 93.38 180 PHE A C 1
ATOM 1329 O O . PHE A 1 180 ? 12.012 -7.240 -14.026 1.00 93.38 180 PHE A O 1
ATOM 1336 N N . VAL A 1 181 ? 11.333 -8.525 -15.740 1.00 93.25 181 VAL A N 1
ATOM 1337 C CA . VAL A 1 181 ? 10.181 -9.117 -15.045 1.00 93.25 181 VAL A CA 1
ATOM 1338 C C . VAL A 1 181 ? 10.617 -9.883 -13.797 1.00 93.25 181 VAL A C 1
ATOM 1340 O O . VAL A 1 181 ? 9.980 -9.754 -12.752 1.00 93.25 181 VAL A O 1
ATOM 1343 N N . GLN A 1 182 ? 11.708 -10.651 -13.862 1.00 94.12 182 GLN A N 1
ATOM 1344 C CA . GLN A 1 182 ? 12.242 -11.359 -12.695 1.00 94.12 182 GLN A CA 1
ATOM 1345 C C . GLN A 1 182 ? 12.651 -10.395 -11.574 1.00 94.12 182 GLN A C 1
ATOM 1347 O O . GLN A 1 182 ? 12.235 -10.585 -10.431 1.00 94.12 182 GLN A O 1
ATOM 1352 N N . ARG A 1 183 ? 13.408 -9.336 -11.888 1.00 94.88 183 ARG A N 1
ATOM 1353 C CA . ARG A 1 183 ? 13.833 -8.343 -10.885 1.00 94.88 183 ARG A CA 1
ATOM 1354 C C . ARG A 1 183 ? 12.651 -7.530 -10.354 1.00 94.88 183 ARG A C 1
ATOM 1356 O O . ARG A 1 183 ? 12.597 -7.254 -9.161 1.00 94.88 183 ARG A O 1
ATOM 1363 N N . LEU A 1 184 ? 11.664 -7.220 -11.197 1.00 94.12 184 LEU A N 1
ATOM 1364 C CA . LEU A 1 184 ? 10.429 -6.559 -10.771 1.00 94.12 184 LEU A CA 1
ATOM 1365 C C . LEU A 1 184 ? 9.622 -7.436 -9.803 1.00 94.12 184 LEU A C 1
ATOM 1367 O O . LEU A 1 184 ? 9.116 -6.932 -8.805 1.00 94.12 184 LEU A O 1
ATOM 1371 N N . ARG A 1 185 ? 9.528 -8.749 -10.052 1.00 94.00 185 ARG A N 1
ATOM 1372 C CA . ARG A 1 185 ? 8.862 -9.692 -9.137 1.00 94.00 185 ARG A CA 1
ATOM 1373 C C . ARG A 1 185 ? 9.521 -9.712 -7.762 1.00 94.00 185 ARG A C 1
ATOM 1375 O O . ARG A 1 185 ? 8.806 -9.693 -6.764 1.00 94.00 185 ARG A O 1
ATOM 1382 N N . VAL A 1 186 ? 10.854 -9.709 -7.715 1.00 94.06 186 VAL A N 1
ATOM 1383 C CA . VAL A 1 186 ? 11.610 -9.625 -6.455 1.00 94.06 186 VAL A CA 1
ATOM 1384 C C . VAL A 1 186 ? 11.329 -8.297 -5.749 1.00 94.06 186 VAL A C 1
ATOM 1386 O O . VAL A 1 186 ? 10.939 -8.312 -4.588 1.00 94.06 186 VAL A O 1
ATOM 1389 N N . ALA A 1 187 ? 11.399 -7.167 -6.460 1.00 92.81 187 ALA A N 1
ATOM 1390 C CA . ALA A 1 187 ? 11.125 -5.851 -5.879 1.00 92.81 187 ALA A CA 1
ATOM 1391 C C . ALA A 1 187 ? 9.699 -5.729 -5.307 1.00 92.81 187 ALA A C 1
ATOM 1393 O O . ALA A 1 187 ? 9.495 -5.097 -4.275 1.00 92.81 187 ALA A O 1
ATOM 1394 N N . VAL A 1 188 ? 8.698 -6.344 -5.949 1.00 93.06 188 VAL A N 1
ATOM 1395 C CA . VAL A 1 188 ? 7.321 -6.396 -5.424 1.00 93.06 188 VAL A CA 1
ATOM 1396 C C . VAL A 1 188 ? 7.236 -7.282 -4.174 1.00 93.06 188 VAL A C 1
ATOM 1398 O O . VAL A 1 188 ? 6.574 -6.907 -3.206 1.00 93.06 188 VAL A O 1
ATOM 1401 N N . ALA A 1 189 ? 7.932 -8.423 -4.166 1.00 92.19 189 ALA A N 1
ATOM 1402 C CA . ALA A 1 189 ? 7.971 -9.325 -3.017 1.00 92.19 189 ALA A CA 1
ATOM 1403 C C . ALA A 1 189 ? 8.664 -8.695 -1.794 1.00 92.19 189 ALA A C 1
ATOM 1405 O O . ALA A 1 189 ? 8.197 -8.886 -0.674 1.00 92.19 189 ALA A O 1
ATOM 1406 N N . GLU A 1 190 ? 9.709 -7.888 -1.996 1.00 92.38 190 GLU A N 1
ATOM 1407 C CA . GLU A 1 190 ? 10.385 -7.125 -0.932 1.00 92.38 190 GLU A CA 1
ATOM 1408 C C . GLU A 1 190 ? 9.454 -6.121 -0.232 1.00 92.38 190 GLU A C 1
ATOM 1410 O O . GLU A 1 190 ? 9.645 -5.819 0.943 1.00 92.38 190 GLU A O 1
ATOM 1415 N N . GLN A 1 191 ? 8.405 -5.643 -0.911 1.00 90.56 191 GLN A N 1
ATOM 1416 C CA . GLN A 1 191 ? 7.371 -4.795 -0.299 1.00 90.56 191 GLN A CA 1
ATOM 1417 C C . GLN A 1 191 ? 6.324 -5.597 0.499 1.00 90.56 191 GLN A C 1
ATOM 1419 O O . GLN A 1 191 ? 5.348 -5.028 0.997 1.00 90.56 191 GLN A O 1
ATOM 1424 N N . GLY A 1 192 ? 6.487 -6.921 0.603 1.00 87.31 192 GLY A N 1
ATOM 1425 C CA . GLY A 1 192 ? 5.545 -7.815 1.276 1.00 87.31 192 GLY A CA 1
ATOM 1426 C C . GLY A 1 192 ? 4.222 -7.974 0.526 1.00 87.31 192 GLY A C 1
ATOM 1427 O O . GLY A 1 192 ? 3.196 -8.256 1.146 1.00 87.31 192 GLY A O 1
ATOM 1428 N N . VAL A 1 193 ? 4.213 -7.756 -0.795 1.00 88.38 193 VAL A N 1
ATOM 1429 C CA . VAL A 1 193 ? 3.012 -7.874 -1.630 1.00 88.38 193 VAL A CA 1
ATOM 1430 C C . VAL A 1 193 ? 3.170 -9.012 -2.631 1.00 88.38 193 VAL A C 1
ATOM 1432 O O . VAL A 1 193 ? 4.229 -9.224 -3.218 1.00 88.38 193 VAL A O 1
ATOM 1435 N N . ARG A 1 194 ? 2.087 -9.761 -2.852 1.00 88.19 194 ARG A N 1
ATOM 1436 C CA . ARG A 1 194 ? 2.050 -10.806 -3.874 1.00 88.19 194 ARG A CA 1
ATOM 1437 C C . ARG A 1 194 ? 2.034 -10.176 -5.264 1.00 88.19 194 ARG A C 1
ATOM 1439 O O . ARG A 1 194 ? 1.217 -9.302 -5.543 1.00 88.19 194 ARG A O 1
ATOM 1446 N N . PHE A 1 195 ? 2.887 -10.672 -6.157 1.00 89.00 195 PHE A N 1
ATOM 1447 C CA . PHE A 1 195 ? 2.891 -10.218 -7.544 1.00 89.00 195 PHE A CA 1
ATOM 1448 C C . PHE A 1 195 ? 1.527 -10.493 -8.216 1.00 89.00 195 PHE A C 1
ATOM 1450 O O . PHE A 1 195 ? 1.041 -11.630 -8.148 1.00 89.00 195 PHE A O 1
ATOM 1457 N N . PRO A 1 196 ? 0.891 -9.485 -8.844 1.00 87.88 196 PRO A N 1
ATOM 1458 C CA . PRO A 1 196 ? -0.421 -9.645 -9.460 1.00 87.88 196 PRO A CA 1
ATOM 1459 C C . PRO A 1 196 ? -0.356 -10.522 -10.715 1.00 87.88 196 PRO A C 1
ATOM 1461 O O . PRO A 1 196 ? 0.681 -10.642 -11.368 1.00 87.88 196 PRO A O 1
ATOM 1464 N N . ARG A 1 197 ? -1.488 -11.137 -11.075 1.00 84.38 197 ARG A N 1
ATOM 1465 C CA . ARG A 1 197 ? -1.620 -11.869 -12.343 1.00 84.38 197 ARG A CA 1
ATOM 1466 C C . ARG A 1 197 ? -1.710 -10.858 -13.488 1.00 84.38 197 ARG A C 1
ATOM 1468 O O . ARG A 1 197 ? -2.775 -10.297 -13.742 1.00 84.38 197 ARG A O 1
ATOM 1475 N N . VAL A 1 198 ? -0.567 -10.616 -14.113 1.00 83.12 198 VAL A N 1
ATOM 1476 C CA . VAL A 1 198 ? -0.375 -9.749 -15.279 1.00 83.12 198 VAL A CA 1
ATOM 1477 C C . VAL A 1 198 ? 0.219 -10.594 -16.396 1.00 83.12 198 VAL A C 1
ATOM 1479 O O . VAL A 1 198 ? 1.044 -11.473 -16.125 1.00 83.12 198 VAL A O 1
ATOM 1482 N N . ASP A 1 199 ? -0.179 -10.324 -17.635 1.00 76.50 199 ASP A N 1
ATOM 1483 C CA . ASP A 1 199 ? 0.408 -10.967 -18.805 1.00 76.50 199 ASP A CA 1
ATOM 1484 C C . ASP A 1 199 ? 1.848 -10.478 -18.985 1.00 76.50 199 ASP A C 1
ATOM 1486 O O . ASP A 1 199 ? 2.118 -9.404 -19.511 1.00 76.50 199 ASP A O 1
ATOM 1490 N N . THR A 1 200 ? 2.799 -11.288 -18.524 1.00 75.94 200 THR A N 1
ATOM 1491 C CA . THR A 1 200 ? 4.240 -11.043 -18.696 1.00 75.94 200 THR A CA 1
ATOM 1492 C C . THR A 1 200 ? 4.791 -11.698 -19.964 1.00 75.94 200 THR A C 1
ATOM 1494 O O . THR A 1 200 ? 5.983 -11.980 -20.042 1.00 75.94 200 THR A O 1
ATOM 1497 N N . GLY A 1 201 ? 3.914 -12.082 -20.894 1.00 62.34 201 GLY A N 1
ATOM 1498 C CA . GLY A 1 201 ? 4.294 -12.814 -22.098 1.00 62.34 201 GLY A CA 1
ATOM 1499 C C . GLY A 1 201 ? 4.992 -11.930 -23.135 1.00 62.34 201 GLY A C 1
ATOM 1500 O O . GLY A 1 201 ? 4.796 -10.715 -23.178 1.00 62.34 201 GLY A O 1
ATOM 1501 N N . SER A 1 202 ? 5.693 -12.581 -24.068 1.00 55.31 202 SER A N 1
ATOM 1502 C CA . SER A 1 202 ? 6.389 -11.952 -25.199 1.00 55.31 202 SER A CA 1
ATOM 1503 C C . SER A 1 202 ? 5.518 -11.288 -26.298 1.00 55.31 202 SER A C 1
ATOM 1505 O O . SER A 1 202 ? 6.081 -10.495 -27.047 1.00 55.31 202 SER A O 1
ATOM 1507 N N . PRO A 1 203 ? 4.179 -11.475 -26.457 1.00 53.72 203 PRO A N 1
ATOM 1508 C CA . PRO A 1 203 ? 3.504 -10.975 -27.666 1.00 53.72 203 PRO A CA 1
ATOM 1509 C C . PRO A 1 203 ? 3.502 -9.441 -27.798 1.00 53.72 203 PRO A C 1
ATOM 1511 O O . PRO A 1 203 ? 3.485 -8.929 -28.917 1.00 53.72 203 PRO A O 1
ATOM 1514 N N . ALA A 1 204 ? 3.601 -8.695 -26.690 1.00 53.22 204 ALA A N 1
ATOM 1515 C CA . ALA A 1 204 ? 3.785 -7.240 -26.719 1.00 53.22 204 ALA A CA 1
ATOM 1516 C C . ALA A 1 204 ? 5.188 -6.824 -27.216 1.00 53.22 204 ALA A C 1
ATOM 1518 O O . ALA A 1 204 ? 5.332 -5.792 -27.870 1.00 53.22 204 ALA A O 1
ATOM 1519 N N . LEU A 1 205 ? 6.215 -7.642 -26.953 1.00 57.53 205 LEU A N 1
ATOM 1520 C CA . LEU A 1 205 ? 7.564 -7.465 -27.499 1.00 57.53 205 LEU A CA 1
ATOM 1521 C C . LEU A 1 205 ? 7.594 -7.845 -28.976 1.00 57.53 205 LEU A C 1
ATOM 1523 O O . LEU A 1 205 ? 8.119 -7.077 -29.776 1.00 57.53 205 LEU A O 1
ATOM 1527 N N . SER A 1 206 ? 6.973 -8.966 -29.354 1.00 53.81 206 SER A N 1
ATOM 1528 C CA . SER A 1 206 ? 6.885 -9.402 -30.750 1.00 53.81 206 SER A CA 1
ATOM 1529 C C . SER A 1 206 ? 6.172 -8.359 -31.620 1.00 53.81 206 SER A C 1
ATOM 1531 O O . SER A 1 206 ? 6.672 -8.020 -32.685 1.00 53.81 206 SER A O 1
ATOM 1533 N N . ALA A 1 207 ? 5.084 -7.731 -31.159 1.00 54.06 207 ALA A N 1
ATOM 1534 C CA . ALA A 1 207 ? 4.435 -6.634 -31.893 1.00 54.06 207 ALA A CA 1
ATOM 1535 C C . ALA A 1 207 ? 5.332 -5.378 -32.043 1.00 54.06 207 ALA A C 1
ATOM 1537 O O . ALA A 1 207 ? 5.352 -4.731 -33.098 1.00 54.06 207 ALA A O 1
ATOM 1538 N N . ALA A 1 208 ? 6.119 -5.048 -31.012 1.00 53.62 208 ALA A N 1
ATOM 1539 C CA . ALA A 1 208 ? 7.031 -3.900 -31.011 1.00 53.62 208 ALA A CA 1
ATOM 1540 C C . ALA A 1 208 ? 8.317 -4.129 -31.840 1.00 53.62 208 ALA A C 1
ATOM 1542 O O . ALA A 1 208 ? 8.866 -3.179 -32.418 1.00 53.62 208 ALA A O 1
ATOM 1543 N N . VAL A 1 209 ? 8.790 -5.379 -31.917 1.00 52.78 209 VAL A N 1
ATOM 1544 C CA . VAL A 1 209 ? 9.987 -5.807 -32.663 1.00 52.78 209 VAL A CA 1
ATOM 1545 C C . VAL A 1 209 ? 9.664 -6.109 -34.131 1.00 52.78 209 VAL A C 1
ATOM 1547 O O . VAL A 1 209 ? 10.430 -5.698 -35.000 1.00 52.78 209 VAL A O 1
ATOM 1550 N N . VAL A 1 210 ? 8.507 -6.705 -34.449 1.00 51.22 210 VAL A N 1
ATOM 1551 C CA . VAL A 1 210 ? 8.043 -6.936 -35.838 1.00 51.22 210 VAL A CA 1
ATOM 1552 C C . VAL A 1 210 ? 7.808 -5.616 -36.583 1.00 51.22 210 VAL A C 1
ATOM 1554 O O . VAL A 1 210 ? 8.096 -5.503 -37.772 1.00 51.22 210 VAL A O 1
ATOM 1557 N N . SER A 1 211 ? 7.440 -4.548 -35.872 1.00 47.78 211 SER A N 1
ATOM 1558 C CA . SER A 1 211 ? 7.403 -3.183 -36.428 1.00 47.78 211 SER A CA 1
ATOM 1559 C C . SER A 1 211 ? 8.802 -2.600 -36.741 1.00 47.78 211 SER A C 1
ATOM 1561 O O . SER A 1 211 ? 8.932 -1.435 -37.113 1.00 47.78 211 SER A O 1
ATOM 1563 N N . SER A 1 212 ? 9.879 -3.365 -36.532 1.00 45.72 212 SER A N 1
ATOM 1564 C CA . SER A 1 212 ? 11.269 -3.025 -36.873 1.00 45.72 212 SER A CA 1
ATOM 1565 C C . SER A 1 212 ? 11.786 -3.793 -38.100 1.00 45.72 212 SER A C 1
ATOM 1567 O O . SER A 1 212 ? 12.754 -3.361 -38.724 1.00 45.72 212 SER A O 1
ATOM 1569 N N . THR A 1 213 ? 11.146 -4.903 -38.491 1.00 42.00 213 THR A N 1
ATOM 1570 C CA . THR A 1 213 ? 11.604 -5.749 -39.610 1.00 42.00 213 THR A CA 1
ATOM 1571 C C . THR A 1 213 ? 10.979 -5.413 -40.966 1.00 42.00 213 THR A C 1
ATOM 1573 O O . THR A 1 213 ? 11.401 -5.982 -41.970 1.00 42.00 213 THR A O 1
ATOM 1576 N N . ALA A 1 214 ? 10.071 -4.437 -41.055 1.00 35.50 214 ALA A N 1
ATOM 1577 C CA . ALA A 1 214 ? 9.545 -3.975 -42.338 1.00 35.50 214 ALA A CA 1
ATOM 1578 C C . ALA A 1 214 ? 9.389 -2.446 -42.386 1.00 35.50 214 ALA A C 1
ATOM 1580 O O . ALA A 1 214 ? 8.487 -1.903 -41.748 1.00 35.50 214 ALA A O 1
ATOM 1581 N N . PRO A 1 215 ? 10.166 -1.716 -43.208 1.00 35.97 215 PRO A N 1
ATOM 1582 C CA . PRO A 1 215 ? 9.557 -0.627 -43.940 1.00 35.97 215 PRO A CA 1
ATOM 1583 C C . PRO A 1 215 ? 8.667 -1.290 -44.993 1.00 35.97 215 PRO A C 1
ATOM 1585 O O . PRO A 1 215 ? 9.172 -1.841 -45.969 1.00 35.97 215 PRO A O 1
ATOM 1588 N N . THR A 1 216 ? 7.349 -1.279 -44.798 1.00 33.19 216 THR A N 1
ATOM 1589 C CA . THR A 1 216 ? 6.419 -1.491 -45.909 1.00 33.19 216 THR A CA 1
ATOM 1590 C C . THR A 1 216 ? 6.805 -0.466 -46.977 1.00 33.19 216 THR A C 1
ATOM 1592 O O . THR A 1 216 ? 6.711 0.734 -46.697 1.00 33.19 216 THR A O 1
ATOM 1595 N N . PRO A 1 217 ? 7.319 -0.867 -48.155 1.00 37.69 217 PRO A N 1
ATOM 1596 C CA . PRO A 1 217 ? 7.555 0.099 -49.209 1.00 37.69 217 PRO A CA 1
ATOM 1597 C C . PRO A 1 217 ? 6.187 0.697 -49.549 1.00 37.69 217 PRO A C 1
ATOM 1599 O O . PRO A 1 217 ? 5.253 -0.064 -49.819 1.00 37.69 217 PRO A O 1
ATOM 1602 N N . PRO A 1 218 ? 6.005 2.027 -49.511 1.00 33.41 218 PRO A N 1
ATOM 1603 C CA . PRO A 1 218 ? 4.799 2.598 -50.072 1.00 33.41 218 PRO A CA 1
ATOM 1604 C C . PRO A 1 218 ? 4.745 2.174 -51.542 1.00 33.41 218 PRO A C 1
ATOM 1606 O O . PRO A 1 218 ? 5.653 2.470 -52.322 1.00 33.41 218 PRO A O 1
ATOM 1609 N N . HIS A 1 219 ? 3.689 1.451 -51.920 1.00 37.97 219 HIS A N 1
ATOM 1610 C CA . HIS A 1 219 ? 3.290 1.286 -53.312 1.00 37.97 219 HIS A CA 1
ATOM 1611 C C . HIS A 1 219 ? 2.893 2.659 -53.861 1.00 37.97 219 HIS A C 1
ATOM 1613 O O . HIS A 1 219 ? 1.735 3.051 -53.889 1.00 37.97 219 HIS A O 1
ATOM 1619 N N . SER A 1 220 ? 3.897 3.427 -54.241 1.00 34.72 220 SER A N 1
ATOM 1620 C CA . SER A 1 220 ? 3.842 4.497 -55.223 1.00 34.72 220 SER A CA 1
ATOM 1621 C C . SER A 1 220 ? 5.294 4.796 -55.546 1.00 34.72 220 SER A C 1
ATOM 1623 O O . SER A 1 220 ? 6.015 5.385 -54.755 1.00 34.72 220 SER A O 1
ATOM 1625 N N . SER A 1 221 ? 5.768 4.298 -56.684 1.00 36.88 221 SER A N 1
ATOM 1626 C CA . SER A 1 221 ? 7.055 4.712 -57.224 1.00 36.88 221 SER A CA 1
ATOM 1627 C C . SER A 1 221 ? 6.967 6.190 -57.613 1.00 36.88 221 SER A C 1
ATOM 1629 O O . SER A 1 221 ? 6.232 6.498 -58.554 1.00 36.88 221 SER A O 1
ATOM 1631 N N . PRO A 1 222 ? 7.742 7.115 -57.021 1.00 35.78 222 PRO A N 1
ATOM 1632 C CA . PRO A 1 222 ? 8.217 8.236 -57.795 1.00 35.78 222 PRO A CA 1
ATOM 1633 C C . PRO A 1 222 ? 9.447 7.751 -58.567 1.00 35.78 222 PRO A C 1
ATOM 1635 O O . PRO A 1 222 ? 10.368 7.145 -58.014 1.00 35.78 222 PRO A O 1
ATOM 1638 N N . ARG A 1 223 ? 9.445 7.990 -59.880 1.00 34.47 223 ARG A N 1
ATOM 1639 C CA . ARG A 1 223 ? 10.643 7.921 -60.726 1.00 34.47 223 ARG A CA 1
ATOM 1640 C C . ARG A 1 223 ? 11.856 8.482 -59.968 1.00 34.47 223 ARG A C 1
ATOM 1642 O O . ARG A 1 223 ? 11.713 9.543 -59.360 1.00 34.47 223 ARG A O 1
ATOM 1649 N N . PRO A 1 224 ? 13.040 7.853 -60.046 1.00 38.41 224 PRO A N 1
ATOM 1650 C CA . PRO A 1 224 ? 14.248 8.444 -59.491 1.00 38.41 224 PRO A CA 1
ATOM 1651 C C . PRO A 1 224 ? 14.548 9.744 -60.246 1.00 38.41 224 PRO A C 1
ATOM 1653 O O . PRO A 1 224 ? 15.033 9.730 -61.378 1.00 38.41 224 PRO A O 1
ATOM 1656 N N . THR A 1 225 ? 14.214 10.882 -59.641 1.00 43.00 225 THR A N 1
ATOM 1657 C CA . THR A 1 225 ? 14.678 12.187 -60.098 1.00 43.00 225 THR A CA 1
ATOM 1658 C C . THR A 1 225 ? 16.172 12.298 -59.825 1.00 43.00 225 THR A C 1
ATOM 1660 O O . THR A 1 225 ? 16.704 11.867 -58.801 1.00 43.00 225 THR A O 1
ATOM 1663 N N . ARG A 1 226 ? 16.858 12.867 -60.812 1.00 44.59 226 ARG A N 1
ATOM 1664 C CA . ARG A 1 226 ? 18.309 12.913 -61.041 1.00 44.59 226 ARG A CA 1
ATOM 1665 C C . ARG A 1 226 ? 19.107 13.709 -59.987 1.00 44.59 226 ARG A C 1
ATOM 1667 O O . ARG A 1 226 ? 20.268 14.023 -60.215 1.00 44.59 226 ARG A O 1
ATOM 1674 N N . GLU A 1 227 ? 18.510 14.034 -58.843 1.00 40.78 227 GLU A N 1
ATOM 1675 C CA . GLU A 1 227 ? 19.025 15.019 -57.880 1.00 40.78 227 GLU A CA 1
ATOM 1676 C C . GLU A 1 227 ? 19.729 14.390 -56.663 1.00 40.78 227 GLU A C 1
ATOM 1678 O O . GLU A 1 227 ? 20.586 15.027 -56.049 1.00 40.78 227 GLU A O 1
ATOM 1683 N N . HIS A 1 228 ? 19.498 13.104 -56.373 1.00 40.16 228 HIS A N 1
ATOM 1684 C CA . HIS A 1 228 ? 20.118 12.396 -55.238 1.00 40.16 228 HIS A CA 1
ATOM 1685 C C . HIS A 1 228 ? 21.559 11.897 -55.473 1.00 40.16 228 HIS A C 1
ATOM 1687 O O . HIS A 1 228 ? 22.160 11.304 -54.578 1.00 40.16 228 HIS A O 1
ATOM 1693 N N . ILE A 1 229 ? 22.144 12.166 -56.645 1.00 46.50 229 ILE A N 1
ATOM 1694 C CA . ILE A 1 229 ? 23.559 11.866 -56.948 1.00 46.50 229 ILE A CA 1
ATOM 1695 C C . ILE A 1 229 ? 24.483 13.009 -56.458 1.00 46.50 229 ILE A C 1
ATOM 1697 O O . ILE A 1 229 ? 25.689 12.828 -56.289 1.00 46.50 229 ILE A O 1
ATOM 1701 N N . SER A 1 230 ? 23.924 14.181 -56.133 1.00 44.91 230 SER A N 1
ATOM 1702 C CA . SER A 1 230 ? 24.686 15.388 -55.772 1.00 44.91 230 SER A CA 1
ATOM 1703 C C . SER A 1 230 ? 25.307 15.357 -54.364 1.00 44.91 230 SER A C 1
ATOM 1705 O O . SER A 1 230 ? 26.378 15.926 -54.144 1.00 44.91 230 SER A O 1
ATOM 1707 N N . GLY A 1 231 ? 24.706 14.632 -53.412 1.00 44.47 231 GLY A N 1
ATOM 1708 C CA . GLY A 1 231 ? 25.211 14.549 -52.034 1.00 44.47 231 GLY A CA 1
ATOM 1709 C C . GLY A 1 231 ? 26.486 13.711 -51.885 1.00 44.47 231 GLY A C 1
ATOM 1710 O O . GLY A 1 231 ? 27.322 13.985 -51.023 1.00 44.47 231 GLY A O 1
ATOM 1711 N N . TRP A 1 232 ? 26.671 12.702 -52.740 1.00 46.84 232 TRP A N 1
ATOM 1712 C CA . TRP A 1 232 ? 27.879 11.865 -52.745 1.00 46.84 232 TRP A CA 1
ATOM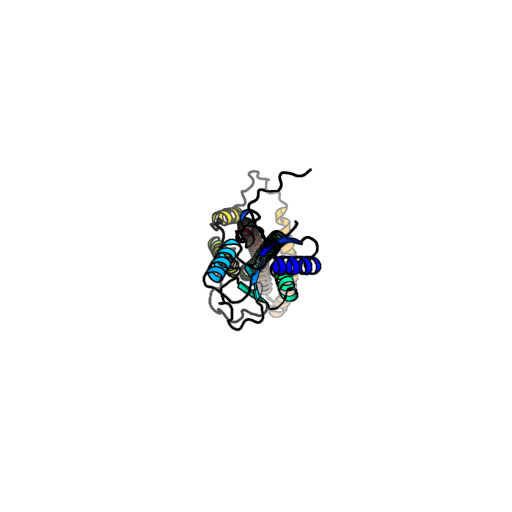 1713 C C . TRP A 1 232 ? 28.999 12.504 -53.576 1.00 46.84 232 TRP A C 1
ATOM 1715 O O . TRP A 1 232 ? 30.171 12.356 -53.234 1.00 46.84 232 TRP A O 1
ATOM 1725 N N . ALA A 1 233 ? 28.642 13.301 -54.591 1.00 45.78 233 ALA A N 1
ATOM 1726 C CA . ALA A 1 233 ? 29.583 14.083 -55.391 1.00 45.78 233 ALA A CA 1
ATOM 1727 C C . ALA A 1 233 ? 30.253 15.218 -54.586 1.00 45.78 233 ALA A C 1
ATOM 1729 O O . ALA A 1 233 ? 31.458 15.424 -54.707 1.00 45.78 233 ALA A O 1
ATOM 1730 N N . LEU A 1 234 ? 29.530 15.896 -53.685 1.00 48.00 234 LEU A N 1
ATOM 1731 C CA . LEU A 1 234 ? 30.120 16.916 -52.798 1.00 48.00 234 LEU A CA 1
ATOM 1732 C C . LEU A 1 234 ? 31.023 16.318 -51.704 1.00 48.00 234 LEU A C 1
ATOM 1734 O O . LEU A 1 234 ? 32.028 16.922 -51.328 1.00 48.00 234 LEU A O 1
ATOM 1738 N N . ALA A 1 235 ? 30.740 15.097 -51.239 1.00 47.44 235 ALA A N 1
ATOM 1739 C CA . ALA A 1 235 ? 31.653 14.364 -50.358 1.00 47.44 235 ALA A CA 1
ATOM 1740 C C . ALA A 1 235 ? 32.944 13.925 -51.083 1.00 47.44 235 ALA A C 1
ATOM 1742 O O . ALA A 1 235 ? 33.987 13.806 -50.439 1.00 47.44 235 ALA A O 1
ATOM 1743 N N . ALA A 1 236 ? 32.888 13.755 -52.410 1.00 47.84 236 ALA A N 1
ATOM 1744 C CA . ALA A 1 236 ? 34.047 13.502 -53.263 1.00 47.84 236 ALA A CA 1
ATOM 1745 C C . ALA A 1 236 ? 34.841 14.779 -53.643 1.00 47.84 236 ALA A C 1
ATOM 1747 O O . ALA A 1 236 ? 35.971 14.694 -54.115 1.00 47.84 236 ALA A O 1
ATOM 1748 N N . ALA A 1 237 ? 34.317 15.981 -53.396 1.00 46.78 237 ALA A N 1
ATOM 1749 C CA . ALA A 1 237 ? 35.075 17.216 -53.618 1.00 46.78 237 ALA A CA 1
ATOM 1750 C C . ALA A 1 237 ? 36.016 17.545 -52.437 1.00 46.78 237 ALA A C 1
ATOM 1752 O O . ALA A 1 237 ? 37.128 18.029 -52.637 1.00 46.78 237 ALA A O 1
ATOM 1753 N N . GLY A 1 238 ? 35.619 17.216 -51.200 1.00 49.34 238 GLY A N 1
ATOM 1754 C CA . GLY A 1 238 ? 36.402 17.531 -49.995 1.00 49.34 238 GLY A CA 1
ATOM 1755 C C . GLY A 1 238 ? 37.669 16.687 -49.789 1.00 49.34 238 GLY A C 1
ATOM 1756 O O . GLY A 1 238 ? 38.615 17.148 -49.156 1.00 49.34 238 GLY A O 1
ATOM 1757 N N . GLY A 1 239 ? 37.730 15.467 -50.333 1.00 44.03 239 GLY A N 1
ATOM 1758 C CA . GLY A 1 239 ? 38.919 14.612 -50.207 1.00 44.03 239 GLY A CA 1
ATOM 1759 C C . GLY A 1 239 ? 40.065 14.983 -51.162 1.00 44.03 239 GLY A C 1
ATOM 1760 O O . GLY A 1 239 ? 41.210 14.610 -50.914 1.00 44.03 239 GLY A O 1
ATOM 1761 N N . LEU A 1 240 ? 39.785 15.730 -52.241 1.00 49.22 240 LEU A N 1
ATOM 1762 C CA . LEU A 1 240 ? 40.781 16.040 -53.276 1.00 49.22 240 LEU A CA 1
ATOM 1763 C C . LEU A 1 240 ? 41.777 17.108 -52.802 1.00 49.22 240 LEU A C 1
ATOM 1765 O O . LEU A 1 240 ? 42.952 17.052 -53.158 1.00 49.22 240 LEU A O 1
ATOM 1769 N N . ALA A 1 241 ? 41.350 18.014 -51.918 1.00 51.09 241 ALA A N 1
ATOM 1770 C CA . ALA A 1 241 ? 42.233 19.009 -51.310 1.00 51.09 241 ALA A CA 1
ATOM 1771 C C . ALA A 1 241 ? 43.252 18.379 -50.334 1.00 51.09 241 ALA A C 1
ATOM 1773 O O . ALA A 1 241 ? 44.409 18.792 -50.301 1.00 51.09 241 ALA A O 1
ATOM 1774 N N . GLY A 1 242 ? 42.861 17.337 -49.587 1.00 48.25 242 GLY A N 1
ATOM 1775 C CA . GLY A 1 242 ? 43.774 16.585 -48.713 1.00 48.25 242 GLY A CA 1
ATOM 1776 C C . GLY A 1 242 ? 44.734 15.666 -49.481 1.00 48.25 242 GLY A C 1
ATOM 1777 O O . GLY A 1 242 ? 45.898 15.527 -49.105 1.00 48.25 242 GLY A O 1
ATOM 1778 N N . ALA A 1 243 ? 44.277 15.088 -50.596 1.00 47.56 243 ALA A N 1
ATOM 1779 C CA . ALA A 1 243 ? 45.088 14.245 -51.474 1.00 47.56 243 ALA A CA 1
ATOM 1780 C C . ALA A 1 243 ? 46.198 15.026 -52.210 1.00 47.56 243 ALA A C 1
ATOM 1782 O O . ALA A 1 243 ? 47.299 14.501 -52.392 1.00 47.56 243 ALA A O 1
ATOM 1783 N N . ALA A 1 244 ? 45.954 16.292 -52.570 1.00 51.84 244 ALA A N 1
ATOM 1784 C CA . ALA A 1 244 ? 46.945 17.147 -53.229 1.00 51.84 244 ALA A CA 1
ATOM 1785 C C . ALA A 1 244 ? 48.174 17.447 -52.341 1.00 51.84 244 ALA A C 1
ATOM 1787 O O . ALA A 1 244 ? 49.301 17.469 -52.835 1.00 51.84 244 ALA A O 1
ATOM 1788 N N . GLY A 1 245 ? 47.984 17.608 -51.025 1.00 51.97 245 GLY A N 1
ATOM 1789 C CA . GLY A 1 245 ? 49.080 17.867 -50.080 1.00 51.97 245 GLY A CA 1
ATOM 1790 C C . GLY A 1 245 ? 50.017 16.669 -49.872 1.00 51.97 245 GLY A C 1
ATOM 1791 O O . GLY A 1 245 ? 51.235 16.834 -49.825 1.00 51.97 245 GLY A O 1
ATOM 1792 N N . VAL A 1 246 ? 49.470 15.449 -49.813 1.00 52.88 246 VAL A N 1
ATOM 1793 C CA . VAL A 1 246 ? 50.256 14.208 -49.654 1.00 52.88 246 VAL A CA 1
ATOM 1794 C C . VAL A 1 246 ? 50.914 13.786 -50.977 1.00 52.88 246 VAL A C 1
ATOM 1796 O O . VAL A 1 246 ? 52.052 13.305 -50.979 1.00 52.88 246 VAL A O 1
ATOM 1799 N N . GLY A 1 247 ? 50.247 14.028 -52.112 1.00 47.78 247 GLY A N 1
ATOM 1800 C CA . GLY A 1 247 ? 50.793 13.786 -53.452 1.00 47.78 247 GLY A CA 1
ATOM 1801 C C . GLY A 1 247 ? 51.994 14.678 -53.790 1.00 47.78 247 GLY A C 1
ATOM 1802 O O . GLY A 1 247 ? 52.979 14.197 -54.343 1.00 47.78 247 GLY A O 1
ATOM 1803 N N . ALA A 1 248 ? 51.972 15.955 -53.394 1.00 54.41 248 ALA A N 1
ATOM 1804 C CA . ALA A 1 248 ? 53.098 16.870 -53.608 1.00 54.41 248 ALA A CA 1
ATOM 1805 C C . ALA A 1 248 ? 54.337 16.504 -52.766 1.00 54.41 248 ALA A C 1
ATOM 1807 O O . ALA A 1 248 ? 55.471 16.629 -53.237 1.00 54.41 248 ALA A O 1
ATOM 1808 N N . LEU A 1 249 ? 54.131 16.017 -51.536 1.00 53.56 249 LEU A N 1
ATOM 1809 C CA . LEU A 1 249 ? 55.217 15.616 -50.637 1.00 53.56 249 LEU A CA 1
ATOM 1810 C C . LEU A 1 249 ? 55.887 14.311 -51.098 1.00 53.56 249 LEU A C 1
ATOM 1812 O O . LEU A 1 249 ? 57.111 14.213 -51.111 1.00 53.56 249 LEU A O 1
ATOM 1816 N N . THR A 1 250 ? 55.093 13.329 -51.534 1.00 52.88 250 THR A N 1
ATOM 1817 C CA . THR A 1 250 ? 55.598 12.052 -52.070 1.00 52.88 250 THR A CA 1
ATOM 1818 C C . THR A 1 250 ? 56.260 12.225 -53.438 1.00 52.88 250 THR A C 1
ATOM 1820 O O . THR A 1 250 ? 57.341 11.682 -53.655 1.00 52.88 250 THR A O 1
ATOM 1823 N N . TYR A 1 251 ? 55.718 13.074 -54.322 1.00 52.53 251 TYR A N 1
ATOM 1824 C CA . TYR A 1 251 ? 56.352 13.408 -55.605 1.00 52.53 251 TYR A CA 1
ATOM 1825 C C . TYR A 1 251 ? 57.753 14.017 -55.432 1.00 52.53 251 TYR A C 1
ATOM 1827 O O . TYR A 1 251 ? 58.674 13.655 -56.163 1.00 52.53 251 TYR A O 1
ATOM 1835 N N . ARG A 1 252 ? 57.953 14.879 -54.423 1.00 60.25 252 ARG A N 1
ATOM 1836 C CA . ARG A 1 252 ? 59.275 15.453 -54.116 1.00 60.25 252 ARG A CA 1
ATOM 1837 C C . ARG A 1 252 ? 60.302 14.442 -53.606 1.00 60.25 252 ARG A C 1
ATOM 1839 O O . ARG A 1 252 ? 61.491 14.681 -53.772 1.00 60.25 252 ARG A O 1
ATOM 1846 N N . ILE A 1 253 ? 59.861 13.351 -52.983 1.00 60.53 253 ILE A N 1
ATOM 1847 C CA . ILE A 1 253 ? 60.748 12.349 -52.374 1.00 60.53 253 ILE A CA 1
ATOM 1848 C C . ILE A 1 253 ? 61.083 11.230 -53.368 1.00 60.53 253 ILE A C 1
ATOM 1850 O O . ILE A 1 253 ? 62.196 10.717 -53.355 1.00 60.53 253 ILE A O 1
ATOM 1854 N N . THR A 1 254 ? 60.140 10.842 -54.233 1.00 63.97 254 THR A N 1
ATOM 1855 C CA . THR A 1 254 ? 60.294 9.665 -55.110 1.00 63.97 254 THR A CA 1
ATOM 1856 C C . THR A 1 254 ? 60.419 9.998 -56.599 1.00 63.97 254 THR A C 1
ATOM 1858 O O . THR A 1 254 ? 60.767 9.115 -57.377 1.00 63.97 254 THR A O 1
ATOM 1861 N N . GLY A 1 255 ? 60.098 11.225 -57.033 1.00 61.81 255 GLY A N 1
ATOM 1862 C CA . GLY A 1 255 ? 60.152 11.653 -58.443 1.00 61.81 255 GLY A CA 1
ATOM 1863 C C . GLY A 1 255 ? 59.145 10.968 -59.382 1.00 61.81 255 GLY A C 1
ATOM 1864 O O . GLY A 1 255 ? 59.129 11.243 -60.578 1.00 61.81 255 GLY A O 1
ATOM 1865 N N . SER A 1 256 ? 58.292 10.080 -58.862 1.00 71.50 256 SER A N 1
ATOM 1866 C CA . SER A 1 256 ? 57.336 9.286 -59.636 1.00 71.50 256 SER A CA 1
ATOM 1867 C C . SER A 1 256 ? 55.910 9.783 -59.423 1.00 71.50 256 SER A C 1
ATOM 1869 O O . SER A 1 256 ? 55.342 9.653 -58.336 1.00 71.50 256 SER A O 1
ATOM 1871 N N . ALA A 1 257 ? 55.299 10.306 -60.488 1.00 71.50 257 ALA A N 1
ATOM 1872 C CA . ALA A 1 257 ? 53.890 10.702 -60.491 1.00 71.50 257 ALA A CA 1
ATOM 1873 C C . ALA A 1 257 ? 52.954 9.515 -60.191 1.00 71.50 257 ALA A C 1
ATOM 1875 O O . ALA A 1 257 ? 51.923 9.683 -59.543 1.00 71.50 257 ALA A O 1
ATOM 1876 N N . PHE A 1 258 ? 53.342 8.300 -60.592 1.00 72.94 258 PHE A N 1
ATOM 1877 C CA . PHE A 1 258 ? 52.571 7.086 -60.327 1.00 72.94 258 PHE A CA 1
ATOM 1878 C C . PHE A 1 258 ? 52.500 6.767 -58.825 1.00 72.94 258 PHE A C 1
ATOM 1880 O O . PHE A 1 258 ? 51.420 6.486 -58.307 1.00 72.94 258 PHE A O 1
ATOM 1887 N N . ALA A 1 259 ? 53.617 6.889 -58.098 1.00 70.69 259 ALA A N 1
ATOM 1888 C CA . ALA A 1 259 ? 53.654 6.643 -56.653 1.00 70.69 259 ALA A CA 1
ATOM 1889 C C . ALA A 1 259 ? 52.778 7.640 -55.869 1.00 70.69 259 ALA A C 1
ATOM 1891 O O . ALA A 1 259 ? 52.066 7.246 -54.943 1.00 70.69 259 ALA A O 1
ATOM 1892 N N . ALA A 1 260 ? 52.771 8.912 -56.283 1.00 68.75 260 ALA A N 1
ATOM 1893 C CA . ALA A 1 260 ? 51.929 9.946 -55.683 1.00 68.75 260 ALA A CA 1
ATOM 1894 C C . ALA A 1 260 ? 50.425 9.672 -55.889 1.00 68.75 260 ALA A C 1
ATOM 1896 O O . ALA A 1 260 ? 49.638 9.821 -54.953 1.00 68.75 260 ALA A O 1
ATOM 1897 N N . ILE A 1 261 ? 50.025 9.215 -57.084 1.00 76.31 261 ILE A N 1
ATOM 1898 C CA . ILE A 1 261 ? 48.629 8.859 -57.391 1.00 76.31 261 ILE A CA 1
ATOM 1899 C C . ILE A 1 261 ? 48.174 7.655 -56.555 1.00 76.31 261 ILE A C 1
ATOM 1901 O O . ILE A 1 261 ? 47.089 7.688 -55.972 1.00 76.31 261 ILE A O 1
ATOM 1905 N N . VAL A 1 262 ? 49.004 6.613 -56.442 1.00 76.62 262 VAL A N 1
ATOM 1906 C CA . VAL A 1 262 ? 48.675 5.419 -55.644 1.00 76.62 262 VAL A CA 1
ATOM 1907 C C . VAL A 1 262 ? 48.541 5.769 -54.157 1.00 76.62 262 VAL A C 1
ATOM 1909 O O . VAL A 1 262 ? 47.574 5.353 -53.518 1.00 76.62 262 VAL A O 1
ATOM 1912 N N . ALA A 1 263 ? 49.448 6.582 -53.605 1.00 73.56 263 ALA A N 1
ATOM 1913 C CA . ALA A 1 263 ? 49.372 7.029 -52.213 1.00 73.56 263 ALA A CA 1
ATOM 1914 C C . ALA A 1 263 ? 48.110 7.869 -51.939 1.00 73.56 263 ALA A C 1
ATOM 1916 O O . ALA A 1 263 ? 47.410 7.635 -50.951 1.00 73.56 263 ALA A O 1
ATOM 1917 N N . ALA A 1 264 ? 47.775 8.800 -52.839 1.00 72.50 264 ALA A N 1
ATOM 1918 C CA . ALA A 1 264 ? 46.552 9.594 -52.756 1.00 72.50 264 ALA A CA 1
ATOM 1919 C C . ALA A 1 264 ? 45.286 8.717 -52.780 1.00 72.50 264 ALA A C 1
ATOM 1921 O O . ALA A 1 264 ? 44.361 8.949 -52.000 1.00 72.50 264 ALA A O 1
ATOM 1922 N N . LEU A 1 265 ? 45.260 7.679 -53.622 1.00 81.12 265 LEU A N 1
ATOM 1923 C CA . LEU A 1 265 ? 44.128 6.758 -53.736 1.00 81.12 265 LEU A CA 1
ATOM 1924 C C . LEU A 1 265 ? 43.973 5.866 -52.493 1.00 81.12 265 LEU A C 1
ATOM 1926 O O . LEU A 1 265 ? 42.852 5.643 -52.039 1.00 81.12 265 LEU A O 1
ATOM 1930 N N . LEU A 1 266 ? 45.072 5.426 -51.873 1.00 80.12 266 LEU A N 1
ATOM 1931 C CA . LEU A 1 266 ? 45.025 4.679 -50.608 1.00 80.12 266 LEU A CA 1
ATOM 1932 C C . LEU A 1 266 ? 44.494 5.533 -49.449 1.00 80.12 266 LEU A C 1
ATOM 1934 O O . LEU A 1 266 ? 43.630 5.076 -48.698 1.00 80.12 266 LEU A O 1
ATOM 1938 N N . VAL A 1 267 ? 44.954 6.784 -49.327 1.00 81.25 267 VAL A N 1
ATOM 1939 C CA . VAL A 1 267 ? 44.448 7.729 -48.314 1.00 81.25 267 VAL A CA 1
ATOM 1940 C C . VAL A 1 267 ? 42.966 8.022 -48.543 1.00 81.25 267 VAL A C 1
ATOM 1942 O O . VAL A 1 267 ? 42.181 8.028 -47.594 1.00 81.25 267 VAL A O 1
ATOM 1945 N N . TRP A 1 268 ? 42.560 8.194 -49.802 1.00 79.88 268 TRP A N 1
ATOM 1946 C CA . TRP A 1 268 ? 41.159 8.348 -50.176 1.00 79.88 268 TRP A CA 1
ATOM 1947 C C . TRP A 1 268 ? 40.311 7.150 -49.734 1.00 79.88 268 TRP A C 1
ATOM 1949 O O . TRP A 1 268 ? 39.303 7.320 -49.045 1.00 79.88 268 TRP A O 1
ATOM 1959 N N . CYS A 1 269 ? 40.726 5.930 -50.086 1.00 81.31 269 CYS A N 1
ATOM 1960 C CA . CYS A 1 269 ? 40.040 4.701 -49.694 1.00 81.31 269 CYS A CA 1
ATOM 1961 C C . CYS A 1 269 ? 39.951 4.556 -48.169 1.00 81.31 269 CYS A C 1
ATOM 1963 O O . CYS A 1 269 ? 38.894 4.179 -47.659 1.00 81.31 269 CYS A O 1
ATOM 1965 N N . ALA A 1 270 ? 41.009 4.911 -47.434 1.00 80.94 270 ALA A N 1
ATOM 1966 C CA . ALA A 1 270 ? 41.009 4.899 -45.974 1.00 80.94 270 ALA A CA 1
ATOM 1967 C C . ALA A 1 270 ? 39.999 5.904 -45.389 1.00 80.94 270 ALA A C 1
ATOM 1969 O O . ALA A 1 270 ? 39.195 5.536 -44.533 1.00 80.94 270 ALA A O 1
ATOM 1970 N N . LEU A 1 271 ? 39.970 7.146 -45.884 1.00 80.12 271 LEU A N 1
ATOM 1971 C CA . LEU A 1 271 ? 39.026 8.177 -45.430 1.00 80.12 271 LEU A CA 1
ATOM 1972 C C . LEU A 1 271 ? 37.571 7.815 -45.746 1.00 80.12 271 LEU A C 1
ATOM 1974 O O . LEU A 1 271 ? 36.695 7.978 -44.892 1.00 80.12 271 LEU A O 1
ATOM 1978 N N . VAL A 1 272 ? 37.304 7.284 -46.943 1.00 83.25 272 VAL A N 1
ATOM 1979 C CA . VAL A 1 272 ? 35.974 6.775 -47.311 1.00 83.25 272 VAL A CA 1
ATOM 1980 C C . VAL A 1 272 ? 35.588 5.603 -46.412 1.00 83.25 272 VAL A C 1
ATOM 1982 O O . VAL A 1 272 ? 34.472 5.589 -45.895 1.00 83.25 272 VAL A O 1
ATOM 1985 N N . GLY A 1 273 ? 36.509 4.671 -46.152 1.00 80.94 273 GLY A N 1
ATOM 1986 C CA . GLY A 1 273 ? 36.301 3.549 -45.237 1.00 80.94 273 GLY A CA 1
ATOM 1987 C C . GLY A 1 273 ? 35.931 4.004 -43.824 1.00 80.94 273 GLY A C 1
ATOM 1988 O O . GLY A 1 273 ? 34.919 3.559 -43.280 1.00 80.94 273 GLY A O 1
ATOM 1989 N N . VAL A 1 274 ? 36.681 4.956 -43.259 1.00 79.31 274 VAL A N 1
ATOM 1990 C CA . VAL A 1 274 ? 36.414 5.544 -41.934 1.00 79.31 274 VAL A CA 1
ATOM 1991 C C . VAL A 1 274 ? 35.074 6.275 -41.907 1.00 79.31 274 VAL A C 1
ATOM 1993 O O . VAL A 1 274 ? 34.295 6.103 -40.970 1.00 79.31 274 VAL A O 1
ATOM 1996 N N . ARG A 1 275 ? 34.750 7.061 -42.939 1.00 79.56 275 ARG A N 1
ATOM 1997 C CA . ARG A 1 275 ? 33.472 7.784 -43.018 1.00 79.56 275 ARG A CA 1
ATOM 1998 C C . ARG A 1 275 ? 32.288 6.826 -43.116 1.00 79.56 275 ARG A C 1
ATOM 2000 O O . ARG A 1 275 ? 31.282 7.026 -42.441 1.00 79.56 275 ARG A O 1
ATOM 2007 N N . LEU A 1 276 ? 32.409 5.775 -43.919 1.00 80.38 276 LEU A N 1
ATOM 2008 C CA . LEU A 1 276 ? 31.367 4.767 -44.092 1.00 80.38 276 LEU A CA 1
ATOM 2009 C C . LEU A 1 276 ? 31.199 3.933 -42.814 1.00 80.38 276 LEU A C 1
ATOM 2011 O O . LEU A 1 276 ? 30.073 3.616 -42.427 1.00 80.38 276 LEU A O 1
ATOM 2015 N N . TRP A 1 277 ? 32.296 3.667 -42.101 1.00 78.94 277 TRP A N 1
ATOM 2016 C CA . TRP A 1 277 ? 32.274 3.081 -40.764 1.00 78.94 277 TRP A CA 1
ATOM 2017 C C . TRP A 1 277 ? 31.586 3.994 -39.738 1.00 78.94 277 TRP A C 1
ATOM 2019 O O . TRP A 1 277 ? 30.707 3.520 -39.025 1.00 78.94 277 TRP A O 1
ATOM 2029 N N . LEU A 1 278 ? 31.891 5.297 -39.713 1.00 79.50 278 LEU A N 1
ATOM 2030 C CA . LEU A 1 278 ? 31.248 6.287 -38.834 1.00 79.50 278 LEU A CA 1
ATOM 2031 C C . LEU A 1 278 ? 29.747 6.445 -39.113 1.00 79.50 278 LEU A C 1
ATOM 2033 O O . LEU A 1 278 ? 28.945 6.554 -38.190 1.00 79.50 278 LEU A O 1
ATOM 2037 N N . VAL A 1 279 ? 29.339 6.457 -40.383 1.00 78.19 279 VAL A N 1
ATOM 2038 C CA . VAL A 1 279 ? 27.918 6.530 -40.759 1.00 78.19 279 VAL A CA 1
ATOM 2039 C C . VAL A 1 279 ? 27.194 5.250 -40.341 1.00 78.19 279 VAL A C 1
ATOM 2041 O O . VAL A 1 279 ? 26.132 5.314 -39.721 1.00 78.19 279 VAL A O 1
ATOM 2044 N N . ARG A 1 280 ? 27.791 4.078 -40.596 1.00 77.75 280 ARG A N 1
ATOM 2045 C CA . ARG A 1 280 ? 27.235 2.794 -40.150 1.00 77.75 280 ARG A CA 1
ATOM 2046 C C . ARG A 1 280 ? 27.178 2.689 -38.627 1.00 77.75 280 ARG A C 1
ATOM 2048 O O . ARG A 1 280 ? 26.183 2.194 -38.107 1.00 77.75 280 ARG A O 1
ATOM 2055 N N . SER A 1 281 ? 28.192 3.161 -37.904 1.00 73.88 281 SER A N 1
ATOM 2056 C CA . SER A 1 281 ? 28.206 3.127 -36.439 1.00 73.88 281 SER A CA 1
ATOM 2057 C C . SER A 1 281 ? 27.150 4.058 -35.844 1.00 73.88 281 SER A C 1
ATOM 2059 O O . SER A 1 281 ? 26.431 3.646 -34.936 1.00 73.88 281 SER A O 1
ATOM 2061 N N . ARG A 1 282 ? 26.958 5.255 -36.417 1.00 76.62 282 ARG A N 1
ATOM 2062 C CA . ARG A 1 282 ? 25.874 6.178 -36.039 1.00 76.62 282 ARG A CA 1
ATOM 2063 C C . ARG A 1 282 ? 24.490 5.587 -36.290 1.00 76.62 282 ARG A C 1
ATOM 2065 O O . ARG A 1 282 ? 23.644 5.668 -35.404 1.00 76.62 282 ARG A O 1
ATOM 2072 N N . HIS A 1 283 ? 24.263 4.953 -37.443 1.00 76.38 283 HIS A N 1
ATOM 2073 C CA . HIS A 1 283 ? 22.988 4.283 -37.722 1.00 76.38 283 HIS A CA 1
ATOM 2074 C C . HIS A 1 283 ? 22.717 3.129 -36.754 1.00 76.38 283 HIS A C 1
ATOM 2076 O O . HIS A 1 283 ? 21.612 3.033 -36.225 1.00 76.38 283 HIS A O 1
ATOM 2082 N N . ARG A 1 284 ? 23.724 2.303 -36.448 1.00 74.94 284 ARG A N 1
ATOM 2083 C CA . ARG A 1 284 ? 23.587 1.230 -35.450 1.00 74.94 284 ARG A CA 1
ATOM 2084 C C . ARG A 1 284 ? 23.297 1.782 -34.053 1.00 74.94 284 ARG A C 1
ATOM 2086 O O . ARG A 1 284 ? 22.430 1.258 -33.364 1.00 74.94 284 ARG A O 1
ATOM 2093 N N . ALA A 1 285 ? 23.976 2.854 -33.640 1.00 73.50 285 ALA A N 1
ATOM 2094 C CA . ALA A 1 285 ? 23.727 3.504 -32.354 1.00 73.50 285 ALA A CA 1
ATOM 2095 C C . ALA A 1 285 ? 22.310 4.099 -32.272 1.00 73.50 285 ALA A C 1
ATOM 2097 O O . ALA A 1 285 ? 21.646 3.970 -31.246 1.00 73.50 285 ALA A O 1
ATOM 2098 N N . ALA A 1 286 ? 21.818 4.702 -33.359 1.00 77.44 286 ALA A N 1
ATOM 2099 C CA . ALA A 1 286 ? 20.452 5.214 -33.440 1.00 77.44 286 ALA A CA 1
ATOM 2100 C C . ALA A 1 286 ? 19.406 4.088 -33.350 1.00 77.44 286 ALA A C 1
ATOM 2102 O O . ALA A 1 286 ? 18.452 4.205 -32.585 1.00 77.44 286 ALA A O 1
ATOM 2103 N N . GLN A 1 287 ? 19.619 2.971 -34.056 1.00 78.31 287 GLN A N 1
ATOM 2104 C CA . GLN A 1 287 ? 18.741 1.796 -33.981 1.00 78.31 287 GLN A CA 1
ATOM 2105 C C . GLN A 1 287 ? 18.703 1.187 -32.573 1.00 78.31 287 GLN A C 1
ATOM 2107 O O . GLN A 1 287 ? 17.630 0.860 -32.074 1.00 78.31 287 GLN A O 1
ATOM 2112 N N . ARG A 1 288 ? 19.852 1.092 -31.889 1.00 77.00 288 ARG A N 1
ATOM 2113 C CA . ARG A 1 288 ? 19.913 0.610 -30.498 1.00 77.00 288 ARG A CA 1
ATOM 2114 C C . ARG A 1 288 ? 19.117 1.498 -29.546 1.00 77.00 288 ARG A C 1
ATOM 2116 O O . ARG A 1 288 ? 18.360 0.980 -28.733 1.00 77.00 288 ARG A O 1
ATOM 2123 N N . ARG A 1 289 ? 19.231 2.823 -29.682 1.00 81.19 289 ARG A N 1
ATOM 2124 C CA . ARG A 1 289 ? 18.447 3.781 -28.883 1.00 81.19 289 ARG A CA 1
ATOM 2125 C C . ARG A 1 289 ? 16.948 3.659 -29.141 1.00 81.19 289 ARG A C 1
ATOM 2127 O O . ARG A 1 289 ? 16.188 3.642 -28.182 1.00 81.19 289 ARG A O 1
ATOM 2134 N N . ALA A 1 290 ? 16.535 3.516 -30.400 1.00 80.62 290 ALA A N 1
ATOM 2135 C CA . ALA A 1 290 ? 15.128 3.326 -30.747 1.00 80.62 290 ALA A CA 1
ATOM 2136 C C . ALA A 1 290 ? 14.560 2.023 -30.151 1.00 80.62 290 ALA A C 1
ATOM 2138 O O . ALA A 1 290 ? 13.487 2.036 -29.551 1.00 80.62 290 ALA A O 1
ATOM 2139 N N . ASN A 1 291 ? 15.300 0.913 -30.237 1.00 78.25 291 ASN A N 1
ATOM 2140 C CA . ASN A 1 291 ? 14.881 -0.362 -29.644 1.00 78.25 291 ASN A CA 1
ATOM 2141 C C . ASN A 1 291 ? 14.821 -0.290 -28.108 1.00 78.25 291 ASN A C 1
ATOM 2143 O O . ASN A 1 291 ? 13.869 -0.782 -27.506 1.00 78.25 291 ASN A O 1
ATOM 2147 N N . ALA A 1 292 ? 15.796 0.370 -27.473 1.00 81.62 292 ALA A N 1
ATOM 2148 C CA . ALA A 1 292 ? 15.808 0.599 -26.029 1.00 81.62 292 ALA A CA 1
ATOM 2149 C C . ALA A 1 292 ? 14.613 1.451 -25.561 1.00 81.62 292 ALA A C 1
ATOM 2151 O O . ALA A 1 292 ? 14.016 1.160 -24.526 1.00 81.62 292 ALA A O 1
ATOM 2152 N N . GLN A 1 293 ? 14.231 2.475 -26.331 1.00 85.88 293 GLN A N 1
ATOM 2153 C CA . GLN A 1 293 ? 13.050 3.296 -26.048 1.00 85.88 293 GLN A CA 1
ATOM 2154 C C . GLN A 1 293 ? 11.754 2.482 -26.132 1.00 85.88 293 GLN A C 1
ATOM 2156 O O . GLN A 1 293 ? 10.953 2.541 -25.204 1.00 85.88 293 GLN A O 1
ATOM 2161 N N . ARG A 1 294 ? 11.589 1.646 -27.165 1.00 84.00 294 ARG A N 1
ATOM 2162 C CA . ARG A 1 294 ? 10.418 0.756 -27.284 1.00 84.00 294 ARG A CA 1
ATOM 2163 C C . ARG A 1 294 ? 10.322 -0.233 -26.123 1.00 84.00 294 ARG A C 1
ATOM 2165 O O . ARG A 1 294 ? 9.253 -0.410 -25.548 1.00 84.00 294 ARG A O 1
ATOM 2172 N N . LEU A 1 295 ? 11.442 -0.851 -25.739 1.00 86.19 295 LEU A N 1
ATOM 2173 C CA . LEU A 1 295 ? 11.493 -1.742 -24.574 1.00 86.19 295 LEU A CA 1
ATOM 2174 C C . LEU A 1 295 ? 11.080 -1.013 -23.293 1.00 86.19 295 LEU A C 1
ATOM 2176 O O . LEU A 1 295 ? 10.291 -1.536 -22.508 1.00 86.19 295 LEU A O 1
ATOM 2180 N N . ARG A 1 296 ? 11.564 0.218 -23.114 1.00 88.81 296 ARG A N 1
ATOM 2181 C CA . ARG A 1 296 ? 11.194 1.064 -21.980 1.00 88.81 296 ARG A CA 1
ATOM 2182 C C . ARG A 1 296 ? 9.696 1.361 -21.948 1.00 88.81 296 ARG A C 1
ATOM 2184 O O . ARG A 1 296 ? 9.107 1.295 -20.876 1.00 88.81 296 ARG A O 1
ATOM 2191 N N . GLU A 1 297 ? 9.081 1.671 -23.085 1.00 89.12 297 GLU A N 1
ATOM 2192 C CA . GLU A 1 297 ? 7.633 1.908 -23.179 1.00 89.12 297 GLU A CA 1
ATOM 2193 C C . GLU A 1 297 ? 6.829 0.667 -22.774 1.00 89.12 297 GLU A C 1
ATOM 2195 O O . GLU A 1 297 ? 5.918 0.767 -21.950 1.00 89.12 297 GLU A O 1
ATOM 2200 N N . VAL A 1 298 ? 7.222 -0.515 -23.262 1.00 88.75 298 VAL A N 1
ATOM 2201 C CA . VAL A 1 298 ? 6.600 -1.794 -22.878 1.00 88.75 298 VAL A CA 1
ATOM 2202 C C . VAL A 1 298 ? 6.743 -2.047 -21.375 1.00 88.75 298 VAL A C 1
ATOM 2204 O O . VAL A 1 298 ? 5.781 -2.442 -20.717 1.00 88.75 298 VAL A O 1
ATOM 2207 N N . TRP A 1 299 ? 7.920 -1.795 -20.801 1.00 92.25 299 TRP A N 1
ATOM 2208 C CA . TRP A 1 299 ? 8.148 -1.968 -19.365 1.00 92.25 299 TRP A CA 1
ATOM 2209 C C . TRP A 1 299 ? 7.343 -0.979 -18.521 1.00 92.25 299 TRP A C 1
ATOM 2211 O O . TRP A 1 299 ? 6.788 -1.377 -17.499 1.00 92.25 299 TRP A O 1
ATOM 2221 N N . ILE A 1 300 ? 7.213 0.278 -18.955 1.00 91.06 300 ILE A N 1
ATOM 2222 C CA . ILE A 1 300 ? 6.365 1.277 -18.287 1.00 91.06 300 ILE A CA 1
ATOM 2223 C C . ILE A 1 300 ? 4.900 0.826 -18.297 1.00 91.06 300 ILE A C 1
ATOM 2225 O O . ILE A 1 300 ? 4.243 0.885 -17.257 1.00 91.06 300 ILE A O 1
ATOM 2229 N N . ALA A 1 301 ? 4.401 0.338 -19.436 1.00 90.44 301 ALA A N 1
ATOM 2230 C CA . ALA A 1 301 ? 3.039 -0.177 -19.548 1.00 90.44 301 ALA A CA 1
ATOM 2231 C C . ALA A 1 301 ? 2.811 -1.389 -18.628 1.00 90.44 301 ALA A C 1
ATOM 2233 O O . ALA A 1 301 ? 1.821 -1.434 -17.898 1.00 90.44 301 ALA A O 1
ATOM 2234 N N . LEU A 1 302 ? 3.762 -2.328 -18.588 1.00 91.19 302 LEU A N 1
ATOM 2235 C CA . LEU A 1 302 ? 3.693 -3.496 -17.709 1.00 91.19 302 LEU A CA 1
ATOM 2236 C C . LEU A 1 302 ? 3.698 -3.100 -16.228 1.00 91.19 302 LEU A C 1
ATOM 2238 O O . LEU A 1 302 ? 2.913 -3.623 -15.442 1.00 91.19 302 LEU A O 1
ATOM 2242 N N . VAL A 1 303 ? 4.551 -2.153 -15.833 1.00 92.56 303 VAL A N 1
ATOM 2243 C CA . VAL A 1 303 ? 4.595 -1.641 -14.455 1.00 92.56 303 VAL A CA 1
ATOM 2244 C C . VAL A 1 303 ? 3.287 -0.942 -14.091 1.00 92.56 303 VAL A C 1
ATOM 2246 O O . VAL A 1 303 ? 2.799 -1.112 -12.974 1.00 92.56 303 VAL A O 1
ATOM 2249 N N . ALA A 1 304 ? 2.698 -0.181 -15.015 1.00 91.75 304 ALA A N 1
ATOM 2250 C CA . ALA A 1 304 ? 1.402 0.449 -14.800 1.00 91.75 304 ALA A CA 1
ATOM 2251 C C . ALA A 1 304 ? 0.295 -0.595 -14.575 1.00 91.75 304 ALA A C 1
ATOM 2253 O O . ALA A 1 304 ? -0.475 -0.451 -13.623 1.00 91.75 304 ALA A O 1
ATOM 2254 N N . ASP A 1 305 ? 0.259 -1.671 -15.369 1.00 91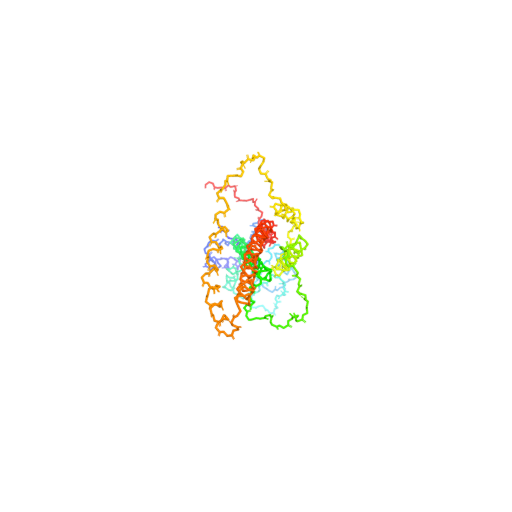.25 305 ASP A N 1
ATOM 2255 C CA . ASP A 1 305 ? -0.709 -2.760 -15.181 1.00 91.25 305 ASP A CA 1
ATOM 2256 C C . ASP A 1 305 ? -0.490 -3.475 -13.837 1.00 91.25 305 ASP A C 1
ATOM 2258 O O . ASP A 1 305 ? -1.435 -3.642 -13.062 1.00 91.25 305 ASP A O 1
ATOM 2262 N N . VAL A 1 306 ? 0.766 -3.770 -13.477 1.00 91.81 306 VAL A N 1
ATOM 2263 C CA . VAL A 1 306 ? 1.129 -4.337 -12.165 1.00 91.81 306 VAL A CA 1
ATOM 2264 C C . VAL A 1 306 ? 0.646 -3.450 -11.014 1.00 91.81 306 VAL A C 1
ATOM 2266 O O . VAL A 1 306 ? 0.019 -3.946 -10.082 1.00 91.81 306 VAL A O 1
ATOM 2269 N N . ILE A 1 307 ? 0.889 -2.139 -11.074 1.00 92.12 307 ILE A N 1
ATOM 2270 C CA . ILE A 1 307 ? 0.465 -1.182 -10.040 1.00 92.12 307 ILE A CA 1
ATOM 2271 C C . ILE A 1 307 ? -1.061 -1.091 -9.939 1.00 92.12 307 ILE A C 1
ATOM 2273 O O . ILE A 1 307 ? -1.595 -0.955 -8.834 1.00 92.12 307 ILE A O 1
ATOM 2277 N N . SER A 1 308 ? -1.761 -1.156 -11.073 1.00 90.62 308 SER A N 1
ATOM 2278 C CA . SER A 1 308 ? -3.222 -1.055 -11.120 1.00 90.62 308 SER A CA 1
ATOM 2279 C C . SER A 1 308 ? -3.919 -2.264 -10.487 1.00 90.62 308 SER A C 1
ATOM 2281 O O . SER A 1 308 ? -4.949 -2.106 -9.835 1.00 90.62 308 SER A O 1
ATOM 2283 N N . ARG A 1 309 ? -3.320 -3.457 -10.604 1.00 91.12 309 ARG A N 1
ATOM 2284 C CA . ARG A 1 309 ? -3.858 -4.729 -10.089 1.00 91.12 309 ARG A CA 1
ATOM 2285 C C . ARG A 1 309 ? -3.312 -5.121 -8.719 1.00 91.12 309 ARG A C 1
ATOM 2287 O O . ARG A 1 309 ? -3.562 -6.227 -8.239 1.00 91.12 309 ARG A O 1
ATOM 2294 N N . LEU A 1 310 ? -2.524 -4.247 -8.106 1.00 89.06 310 LEU A N 1
ATOM 2295 C CA . LEU A 1 310 ? -1.838 -4.536 -6.861 1.00 89.06 310 LEU A CA 1
ATOM 2296 C C . LEU A 1 310 ? -2.843 -4.575 -5.704 1.00 89.06 310 LEU A C 1
ATOM 2298 O O . LEU A 1 310 ? -3.474 -3.568 -5.379 1.00 89.06 310 LEU A O 1
ATOM 2302 N N . HIS A 1 311 ? -2.984 -5.746 -5.083 1.00 85.75 311 HIS A N 1
ATOM 2303 C CA . HIS A 1 311 ? -3.853 -5.943 -3.929 1.00 85.75 311 HIS A CA 1
ATOM 2304 C C . HIS A 1 311 ? -3.017 -6.009 -2.652 1.00 85.75 311 HIS A C 1
ATOM 2306 O O . HIS A 1 311 ? -2.170 -6.889 -2.498 1.00 85.75 311 HIS A O 1
ATOM 2312 N N . ILE A 1 312 ? -3.267 -5.070 -1.742 1.00 83.44 312 ILE A N 1
ATOM 2313 C CA . ILE A 1 312 ? -2.654 -5.032 -0.417 1.00 83.44 312 ILE A CA 1
ATOM 2314 C C . ILE A 1 312 ? -3.756 -5.312 0.609 1.00 83.44 312 ILE A C 1
ATOM 2316 O O . ILE A 1 312 ? -4.743 -4.572 0.609 1.00 83.44 312 ILE A O 1
ATOM 2320 N N . PRO A 1 313 ? -3.602 -6.331 1.475 1.00 79.62 313 PRO A N 1
ATOM 2321 C CA . PRO A 1 313 ? -4.530 -6.563 2.575 1.00 79.62 313 PRO A CA 1
ATOM 2322 C C . PRO A 1 313 ? -4.621 -5.312 3.449 1.00 79.62 313 PRO A C 1
ATOM 2324 O O . PRO A 1 313 ? -3.585 -4.762 3.842 1.00 79.62 313 PRO A O 1
ATOM 2327 N N . ARG A 1 314 ? -5.849 -4.865 3.710 1.00 81.81 314 ARG A N 1
ATOM 2328 C CA . ARG A 1 314 ? -6.143 -3.680 4.516 1.00 81.81 314 ARG A CA 1
ATOM 2329 C C . ARG A 1 314 ? -6.279 -4.074 5.976 1.00 81.81 314 ARG A C 1
ATOM 2331 O O . ARG A 1 314 ? -6.971 -5.037 6.295 1.00 81.81 314 ARG A O 1
ATOM 2338 N N . ILE A 1 315 ? -5.633 -3.320 6.854 1.00 77.19 315 ILE A N 1
ATOM 2339 C CA . ILE A 1 315 ? -5.754 -3.512 8.301 1.00 77.19 315 ILE A CA 1
ATOM 2340 C C . ILE A 1 315 ? -7.154 -3.092 8.754 1.00 77.19 315 ILE A C 1
ATOM 2342 O O . ILE A 1 315 ? -7.738 -3.747 9.616 1.00 77.19 315 ILE A O 1
ATOM 2346 N N . ALA A 1 316 ? -7.738 -2.072 8.120 1.00 73.38 316 ALA A N 1
ATOM 2347 C CA . ALA A 1 316 ? -9.091 -1.615 8.418 1.00 73.38 316 ALA A CA 1
ATOM 2348 C C . ALA A 1 316 ? -10.151 -2.728 8.302 1.00 73.38 316 ALA A C 1
ATOM 2350 O O . ALA A 1 316 ? -11.111 -2.724 9.067 1.00 73.38 316 ALA A O 1
ATOM 2351 N N . ASP A 1 317 ? -9.958 -3.701 7.405 1.00 75.88 317 ASP A N 1
ATOM 2352 C CA . ASP A 1 317 ? -10.898 -4.815 7.204 1.00 75.88 317 ASP A CA 1
ATOM 2353 C C . ASP A 1 317 ? -10.826 -5.862 8.336 1.00 75.88 317 ASP A C 1
ATOM 2355 O O . ASP A 1 317 ? -11.728 -6.684 8.481 1.00 75.88 317 ASP A O 1
ATOM 2359 N N . THR A 1 318 ? -9.763 -5.837 9.148 1.00 72.31 318 THR A N 1
ATOM 2360 C CA . THR A 1 318 ? -9.572 -6.738 10.299 1.00 72.31 318 THR A CA 1
ATOM 2361 C C . THR A 1 318 ? -10.070 -6.150 11.616 1.00 72.31 318 THR A C 1
ATOM 2363 O O . THR A 1 318 ? -10.210 -6.882 12.595 1.00 72.31 318 THR A O 1
ATOM 2366 N N . ILE A 1 319 ? -10.354 -4.843 11.649 1.00 68.75 319 ILE A N 1
ATOM 2367 C CA . ILE A 1 319 ? -10.934 -4.200 12.826 1.00 68.75 319 ILE A CA 1
ATOM 2368 C C . ILE A 1 319 ? -12.402 -4.635 12.891 1.00 68.75 319 ILE A C 1
ATOM 2370 O O . ILE A 1 319 ? -13.132 -4.397 11.924 1.00 68.75 319 ILE A O 1
ATOM 2374 N N . PRO A 1 320 ? -12.857 -5.271 13.987 1.00 60.81 320 PRO A N 1
ATOM 2375 C CA . PRO A 1 320 ? -14.246 -5.685 14.118 1.00 60.81 320 PRO A CA 1
ATOM 2376 C C . PRO A 1 320 ? -15.146 -4.459 13.963 1.00 60.81 320 PRO A C 1
ATOM 2378 O O . PRO A 1 320 ? -15.165 -3.554 14.797 1.00 60.81 320 PRO A O 1
ATOM 2381 N N . THR A 1 321 ? -15.869 -4.393 12.847 1.00 52.50 321 THR A N 1
ATOM 2382 C CA . THR A 1 321 ? -16.814 -3.310 12.606 1.00 52.50 321 THR A CA 1
ATOM 2383 C C . THR A 1 321 ? -18.006 -3.505 13.529 1.00 52.50 321 THR A C 1
ATOM 2385 O O . THR A 1 321 ? -18.666 -4.544 13.456 1.00 52.50 321 THR A O 1
ATOM 2388 N N . LEU A 1 322 ? -18.329 -2.494 14.339 1.00 47.09 322 LEU A N 1
ATOM 2389 C CA . LEU A 1 322 ? -19.658 -2.379 14.941 1.00 47.09 322 LEU A CA 1
ATOM 2390 C C . LEU A 1 322 ? -20.711 -2.575 13.831 1.00 47.09 322 LEU A C 1
ATOM 2392 O O . LEU A 1 322 ? -20.529 -2.032 12.732 1.00 47.09 322 LEU A O 1
ATOM 2396 N N . PRO A 1 323 ? -21.783 -3.355 14.064 1.00 41.72 323 PRO A N 1
ATOM 2397 C CA . PRO A 1 323 ? -22.792 -3.609 13.048 1.00 41.72 323 PRO A CA 1
ATOM 2398 C C . PRO A 1 323 ? -23.314 -2.280 12.497 1.00 41.72 323 PRO A C 1
ATOM 2400 O O . PRO A 1 323 ? -23.843 -1.443 13.230 1.00 41.72 323 PRO A O 1
ATOM 2403 N N . ARG A 1 324 ? -23.130 -2.079 11.185 1.00 40.00 324 ARG A N 1
ATOM 2404 C CA . ARG A 1 324 ? -23.694 -0.960 10.421 1.00 40.00 324 ARG A CA 1
ATOM 2405 C C . ARG A 1 324 ? -25.214 -1.055 10.478 1.00 40.00 324 ARG A C 1
ATOM 2407 O O . ARG A 1 324 ? -25.834 -1.664 9.616 1.00 40.00 324 ARG A O 1
ATOM 2414 N N . GLY A 1 325 ? -25.809 -0.480 11.507 1.00 36.12 325 GLY A N 1
ATOM 2415 C CA . GLY A 1 325 ? -27.249 -0.539 11.673 1.00 36.12 325 GLY A CA 1
ATOM 2416 C C . GLY A 1 325 ? -27.717 0.240 12.877 1.00 36.12 325 GLY A C 1
ATOM 2417 O O . GLY A 1 325 ? -28.381 -0.348 13.706 1.00 36.12 325 GLY A O 1
ATOM 2418 N N . LEU A 1 326 ? -27.348 1.520 12.997 1.00 35.34 326 LEU A N 1
ATOM 2419 C CA . LEU A 1 326 ? -27.992 2.465 13.925 1.00 35.34 326 LEU A CA 1
ATOM 2420 C C . LEU A 1 326 ? -27.800 3.942 13.502 1.00 35.34 326 LEU A C 1
ATOM 2422 O O . LEU A 1 326 ? -27.817 4.838 14.332 1.00 35.34 326 LEU A O 1
ATOM 2426 N N . ASN A 1 327 ? -27.666 4.215 12.196 1.00 33.91 327 ASN A N 1
ATOM 2427 C CA . ASN A 1 327 ? -27.829 5.567 11.631 1.00 33.91 327 ASN A CA 1
ATOM 2428 C C . ASN A 1 327 ? -29.076 5.621 10.736 1.00 33.91 327 ASN A C 1
ATOM 2430 O O . ASN A 1 327 ? -29.040 6.068 9.595 1.00 33.91 327 ASN A O 1
ATOM 2434 N N . THR A 1 328 ? -30.195 5.141 11.264 1.00 38.25 328 THR A N 1
ATOM 2435 C CA . THR A 1 328 ? -31.533 5.447 10.756 1.00 38.25 328 THR A CA 1
ATOM 2436 C C . THR A 1 328 ? -32.422 5.645 11.971 1.00 38.25 328 THR A C 1
ATOM 2438 O O . THR A 1 328 ? -32.983 4.677 12.465 1.00 38.25 328 THR A O 1
ATOM 2441 N N . HIS A 1 329 ? -32.428 6.867 12.509 1.00 34.41 329 HIS A N 1
ATOM 2442 C CA . HIS A 1 329 ? -33.558 7.564 13.147 1.00 34.41 329 HIS A CA 1
ATOM 2443 C C . HIS A 1 329 ? -33.064 8.619 14.147 1.00 34.41 329 HIS A C 1
ATOM 2445 O O . HIS A 1 329 ? -32.779 8.303 15.294 1.00 34.41 329 HIS A O 1
ATOM 2451 N N . ALA A 1 330 ? -33.001 9.869 13.682 1.00 32.50 330 ALA A N 1
ATOM 2452 C CA . ALA A 1 330 ? -33.267 11.127 14.403 1.00 32.50 330 ALA A CA 1
ATOM 2453 C C . ALA A 1 330 ? -32.849 12.253 13.436 1.00 32.50 330 ALA A C 1
ATOM 2455 O O . ALA A 1 330 ? -31.671 12.360 13.112 1.00 32.50 330 ALA A O 1
ATOM 2456 N N . ARG A 1 331 ? -33.782 12.783 12.634 1.00 35.16 331 ARG A N 1
ATOM 2457 C CA . ARG A 1 331 ? -34.502 14.050 12.877 1.00 35.16 331 ARG A CA 1
ATOM 2458 C C . ARG A 1 331 ? -33.571 15.225 13.136 1.00 35.16 331 ARG A C 1
ATOM 2460 O O . ARG A 1 331 ? -32.977 15.256 14.230 1.00 35.16 331 ARG A O 1
#

Radius of gyration: 41.64 Å; chains: 1; bounding box: 95×36×114 Å

Organism: NCBI:txid108486

Sequence (331 aa):
MTKTVSIIGPDSARVTACAEKLRELVRPGTTVIVGAGPEARPDVVVAVVGDPTAEDVDIAQAVSESVGFVVLIVDATPRPWPHYPGWHSVESVEDAATLVNRACVDLTAWAGDAQRADAERLERVRMAIRLASHRISAELLGEVLGEPPGEQAKARDRQGGAGAGAGVSESEAEQLHHRFVQRLRVAVAEQGVRFPRVDTGSPALSAAVVSSTAPTPPHSSPRPTREHISGWALAAAGGLAGAAGVGALTYRITGSAFAAIVAALLVWCALVGVRLWLVRSRHRAAQRRANAQRLREVWIALVADVISRLHIPRIADTIPTLPRGLNTHAR